Protein AF-A0A8S9NSV8-F1 (afdb_monomer_lite)

pLDDT: mean 79.46, std 14.31, range [30.02, 96.31]

Secondary structure (DSSP, 8-state):
-HHHHHHHHHHT-HHHHHHHHHEEE-TTT--EEE--SS-SEEE-TTS-EEETTT--B--S-B-SS-BTTB---S--HHHHHHHHHHHHHHHHHHHHHHHHHHHHHHHHHHHHHHHHHHHHHHHHTTTS-GGGGHHHHHHHHHHHHHHHHHHHHHHHHHHHTSSSSSTTSS-HHHHHHHHHHHHHHHHHHHHHHHHHHHHHTS-GGG--HHHHHHHHHHHHHHHHHHHHHHHHHHHIIIIIISSS-TT-----PPPP-TTHHHHHHHHHHTT-

Foldseek 3Di:
DVVVLVVCCVVPPPVVVVQVVQWAAAPPPRDTDGDPDPDQFDADPVRFTAGNVPNHTADPDDDPVGGPPDDDDPDDPVVVVVVVVVVVLVVLSVVLVVQLVVLVVVLVVLVVLLVVLVVLLVLCCVPDPSVLSVLLNLLSVLLSVLSNLLSVLSVVLSQLLDPPHCVPQDDPVLSVVLSVVLVVLSVQLVVLSVQSVVLSPDPCSPDDPVVSVVSSVSSVVSSVSNLVSSQVNQCSCQPVRQNCTPVRDRDDDDHDDSCVVVVVVVVVVVPD

Radius of gyration: 26.71 Å; chains: 1; bounding box: 61×56×74 Å

Structure (mmCIF, N/CA/C/O backbone):
data_AF-A0A8S9NSV8-F1
#
_entry.id   AF-A0A8S9NSV8-F1
#
loop_
_atom_site.group_PDB
_atom_site.id
_atom_site.type_symbol
_atom_site.label_atom_id
_atom_site.label_alt_id
_atom_site.label_comp_id
_atom_site.label_asym_id
_atom_site.label_entity_id
_atom_site.label_seq_id
_atom_site.pdbx_PDB_ins_code
_atom_site.Cartn_x
_atom_site.Cartn_y
_atom_site.Cartn_z
_atom_site.occupancy
_atom_site.B_iso_or_equiv
_atom_site.auth_seq_id
_atom_site.auth_comp_id
_atom_site.auth_asym_id
_atom_site.auth_atom_id
_atom_site.pdbx_PDB_model_num
ATOM 1 N N . MET A 1 1 ? 0.180 8.138 -12.238 1.00 86.69 1 MET A N 1
ATOM 2 C CA . MET A 1 1 ? 0.596 6.938 -11.472 1.00 86.69 1 MET A CA 1
ATOM 3 C C . MET A 1 1 ? -0.469 5.837 -11.442 1.00 86.69 1 MET A C 1
ATOM 5 O O . MET A 1 1 ? -0.234 4.793 -12.026 1.00 86.69 1 MET A O 1
ATOM 9 N N . TRP A 1 2 ? -1.657 6.039 -10.853 1.00 86.69 2 TRP A N 1
ATOM 10 C CA . TRP A 1 2 ? -2.640 4.950 -10.649 1.00 86.69 2 TRP A CA 1
ATOM 11 C C . TRP A 1 2 ? -3.092 4.208 -11.920 1.00 86.69 2 TRP A C 1
ATOM 13 O O . TRP A 1 2 ? -3.154 2.982 -11.932 1.00 86.69 2 TRP A O 1
ATOM 23 N N . LYS A 1 3 ? -3.353 4.935 -13.016 1.00 87.44 3 LYS A N 1
ATOM 24 C CA . LYS A 1 3 ? -3.681 4.326 -14.320 1.00 87.44 3 LYS A CA 1
ATOM 25 C C . LYS A 1 3 ? -2.551 3.422 -14.838 1.00 87.44 3 LYS A C 1
ATOM 27 O O . LYS A 1 3 ? -2.828 2.352 -15.362 1.00 87.44 3 LYS A O 1
ATOM 32 N N . LEU A 1 4 ? -1.297 3.842 -14.652 1.00 89.75 4 LEU A N 1
ATOM 33 C CA . LEU A 1 4 ? -0.116 3.068 -15.047 1.00 89.75 4 LEU A CA 1
ATOM 34 C C . LEU A 1 4 ? 0.034 1.820 -14.177 1.00 89.75 4 LEU A C 1
ATOM 36 O O . LEU A 1 4 ? 0.285 0.745 -14.703 1.00 89.75 4 LEU A O 1
ATOM 40 N N . TRP A 1 5 ? -0.180 1.947 -12.862 1.00 90.19 5 TRP A N 1
ATOM 41 C CA . TRP A 1 5 ? -0.125 0.813 -11.937 1.00 90.19 5 TRP A CA 1
ATOM 42 C C . TRP A 1 5 ? -1.152 -0.260 -12.280 1.00 90.19 5 TRP A C 1
ATOM 44 O O . TRP A 1 5 ? -0.790 -1.421 -12.401 1.00 90.19 5 TRP A O 1
ATOM 54 N N . LYS A 1 6 ? -2.412 0.134 -12.502 1.00 89.06 6 LYS A N 1
ATOM 55 C CA . LYS A 1 6 ? -3.476 -0.799 -12.897 1.00 89.06 6 LYS A CA 1
ATOM 56 C C . LYS A 1 6 ? -3.114 -1.571 -14.158 1.00 89.06 6 LYS A C 1
ATOM 58 O O . LYS A 1 6 ? -3.146 -2.794 -14.140 1.00 89.06 6 LYS A O 1
ATOM 63 N N . LYS A 1 7 ? -2.689 -0.851 -15.199 1.00 87.88 7 LYS A N 1
ATOM 64 C CA . LYS A 1 7 ? -2.236 -1.466 -16.445 1.00 87.88 7 LYS A CA 1
ATOM 65 C C . LYS A 1 7 ? -1.063 -2.425 -16.208 1.00 87.88 7 LYS A C 1
ATOM 67 O O . LYS A 1 7 ? -1.086 -3.543 -16.694 1.00 87.88 7 LYS A O 1
ATOM 72 N N . LYS A 1 8 ? -0.073 -2.029 -15.403 1.00 86.44 8 LYS A N 1
ATOM 73 C CA . LYS A 1 8 ? 1.069 -2.888 -15.063 1.00 86.44 8 LYS A CA 1
ATOM 74 C C . LYS A 1 8 ? 0.638 -4.156 -14.316 1.00 86.44 8 LYS A C 1
ATOM 76 O O . LYS A 1 8 ? 1.126 -5.230 -14.630 1.00 86.44 8 LYS A O 1
ATOM 81 N N . CYS A 1 9 ? -0.314 -4.060 -13.387 1.00 85.00 9 CYS A N 1
ATOM 82 C CA . CYS A 1 9 ? -0.875 -5.228 -12.703 1.00 85.00 9 CYS A CA 1
ATOM 83 C C . CYS A 1 9 ? -1.645 -6.170 -13.642 1.00 85.00 9 CYS A C 1
ATOM 85 O O . CYS A 1 9 ? -1.625 -7.378 -13.421 1.00 85.00 9 CYS A O 1
ATOM 87 N N . GLU A 1 10 ? -2.321 -5.633 -14.660 1.00 82.12 10 GLU A N 1
ATOM 88 C CA . GLU A 1 10 ? -2.980 -6.422 -15.710 1.00 82.12 10 GLU A CA 1
ATOM 89 C C . GLU A 1 10 ? -1.944 -7.122 -16.606 1.00 82.12 10 GLU A C 1
ATOM 91 O O . GLU A 1 10 ? -2.068 -8.316 -16.883 1.00 82.12 10 GLU A O 1
ATOM 96 N N . ASP A 1 11 ? -0.894 -6.395 -16.992 1.00 77.06 11 ASP A N 1
ATOM 97 C CA . ASP A 1 11 ? 0.162 -6.866 -17.890 1.00 77.06 11 ASP A CA 1
ATOM 98 C C . ASP A 1 11 ? 1.125 -7.868 -17.213 1.00 77.06 11 ASP A C 1
ATOM 100 O O . ASP A 1 11 ? 1.654 -8.751 -17.881 1.00 77.06 11 ASP A O 1
ATOM 104 N N . GLU A 1 12 ? 1.362 -7.772 -15.898 1.00 68.50 12 GLU A N 1
ATOM 105 C CA . GLU A 1 12 ? 2.389 -8.542 -15.167 1.00 68.50 12 GLU A CA 1
ATOM 106 C C . GLU A 1 12 ? 1.813 -9.647 -14.260 1.00 68.50 12 GLU A C 1
ATOM 108 O O . GLU A 1 12 ? 2.335 -9.907 -13.172 1.00 68.50 12 GLU A O 1
ATOM 113 N N . SER A 1 13 ? 0.742 -10.325 -14.695 1.00 58.94 13 SER A N 1
ATOM 114 C CA . SER A 1 13 ? 0.169 -11.466 -13.958 1.00 58.94 13 SER A CA 1
ATOM 115 C C . SER A 1 13 ? 1.243 -12.491 -13.535 1.00 58.94 13 SER A C 1
ATOM 117 O O . SER A 1 13 ? 2.155 -12.809 -14.298 1.00 58.94 13 SER A O 1
ATOM 119 N N . GLU A 1 14 ? 1.130 -13.052 -12.322 1.00 52.28 14 GLU A N 1
ATOM 120 C CA . GLU A 1 14 ? 2.109 -13.976 -11.701 1.00 52.28 14 GLU A CA 1
ATOM 121 C C . GLU A 1 14 ? 2.501 -15.173 -12.598 1.00 52.28 14 GLU A C 1
ATOM 123 O O . GLU A 1 14 ? 3.602 -15.715 -12.490 1.00 52.28 14 GLU A O 1
ATOM 128 N N . THR A 1 15 ? 1.635 -15.540 -13.547 1.00 54.53 15 THR A N 1
ATOM 129 C CA . THR A 1 15 ? 1.876 -16.586 -14.554 1.00 54.53 15 THR A CA 1
ATOM 130 C C . THR A 1 15 ? 2.920 -16.169 -15.602 1.00 54.53 15 THR A C 1
ATOM 132 O O . THR A 1 15 ? 3.756 -16.981 -15.996 1.00 54.53 15 THR A O 1
ATOM 135 N N . LEU A 1 16 ? 2.948 -14.898 -16.014 1.00 52.50 16 LEU A N 1
ATOM 136 C CA . LEU A 1 16 ? 3.908 -14.381 -16.996 1.00 52.50 16 LEU A CA 1
ATOM 137 C C . LEU A 1 16 ? 5.338 -14.339 -16.439 1.00 52.50 16 LEU A C 1
ATOM 139 O O . LEU A 1 16 ? 6.291 -14.569 -17.184 1.00 52.50 16 LEU A O 1
ATOM 143 N N . ASN A 1 17 ? 5.504 -14.148 -15.129 1.00 51.00 17 ASN A N 1
ATOM 144 C CA . ASN A 1 17 ? 6.820 -14.097 -14.484 1.00 51.00 17 ASN A CA 1
ATOM 145 C C . ASN A 1 17 ? 7.526 -15.457 -14.425 1.00 51.00 17 ASN A C 1
ATOM 147 O O . ASN A 1 17 ? 8.723 -15.535 -14.705 1.00 51.00 17 ASN A O 1
ATOM 151 N N . TRP A 1 18 ? 6.807 -16.547 -14.134 1.00 52.91 18 TRP A N 1
ATOM 152 C CA . TRP A 1 18 ? 7.395 -17.891 -14.196 1.00 52.91 18 TRP A CA 1
ATOM 153 C C . TRP A 1 18 ? 7.706 -18.307 -15.641 1.00 52.91 18 TRP A C 1
ATOM 155 O O . TRP A 1 18 ? 8.790 -18.835 -15.918 1.00 52.91 18 TRP A O 1
ATOM 165 N N . ILE A 1 19 ? 6.788 -17.996 -16.567 1.00 51.28 19 ILE A N 1
ATOM 166 C CA . ILE A 1 19 ? 6.925 -18.258 -18.004 1.00 51.28 19 ILE A CA 1
ATOM 167 C C . ILE A 1 19 ? 8.155 -17.536 -18.565 1.00 51.28 19 ILE A C 1
ATOM 169 O O . ILE A 1 19 ? 8.964 -18.159 -19.241 1.00 51.28 19 ILE A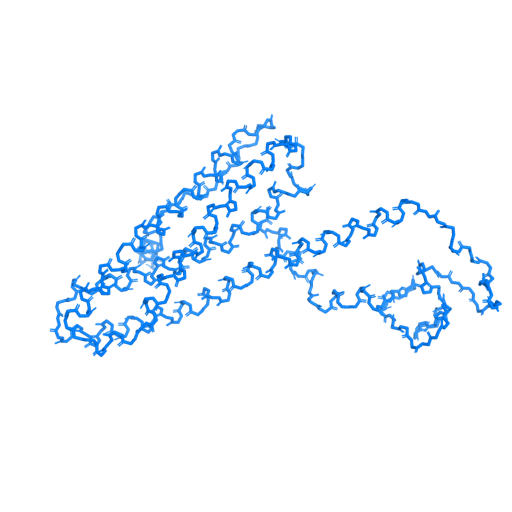 O 1
ATOM 173 N N . THR A 1 20 ? 8.374 -16.261 -18.256 1.00 53.19 20 THR A N 1
ATOM 174 C CA . THR A 1 20 ? 9.477 -15.484 -18.858 1.00 53.19 20 THR A CA 1
ATOM 175 C C . THR A 1 20 ? 10.866 -16.010 -18.462 1.00 53.19 20 THR A C 1
ATOM 177 O O . THR A 1 20 ? 11.819 -15.925 -19.242 1.00 53.19 20 THR A O 1
ATOM 180 N N . VAL A 1 21 ? 10.987 -16.602 -17.270 1.00 50.00 21 VAL A N 1
ATOM 181 C CA . VAL A 1 21 ? 12.253 -17.154 -16.762 1.00 50.00 21 VAL A CA 1
ATOM 182 C C . VAL A 1 21 ? 12.518 -18.571 -17.286 1.00 50.00 21 VAL A C 1
ATOM 184 O O . VAL A 1 21 ? 13.665 -18.892 -17.598 1.00 50.00 21 VAL A O 1
ATOM 187 N N . HIS A 1 22 ? 11.481 -19.402 -17.436 1.00 59.94 22 HIS A N 1
ATOM 188 C CA . HIS A 1 22 ? 11.622 -20.828 -17.778 1.00 59.94 22 HIS A CA 1
ATOM 189 C C . HIS A 1 22 ? 11.190 -21.188 -19.205 1.00 59.94 22 HIS A C 1
ATOM 191 O O . HIS A 1 22 ? 11.311 -22.342 -19.618 1.00 59.94 22 HIS A O 1
ATOM 197 N N . THR A 1 23 ? 10.698 -20.218 -19.973 1.00 70.06 23 THR A N 1
ATOM 198 C CA . THR A 1 23 ? 10.242 -20.412 -21.351 1.00 70.06 23 THR A CA 1
ATOM 199 C C . THR A 1 23 ? 10.859 -19.380 -22.295 1.00 70.06 23 THR A C 1
ATOM 201 O O . THR A 1 23 ? 11.383 -18.335 -21.894 1.00 70.06 23 THR A O 1
ATOM 204 N N . ARG A 1 24 ? 10.833 -19.689 -23.589 1.00 77.56 24 ARG A N 1
ATOM 205 C CA . ARG A 1 24 ? 11.209 -18.778 -24.670 1.00 77.56 24 ARG A CA 1
ATOM 206 C C . ARG A 1 24 ? 10.042 -18.611 -25.625 1.00 77.56 24 ARG A C 1
ATOM 208 O O . ARG A 1 24 ? 9.341 -19.571 -25.928 1.00 77.56 24 ARG A O 1
ATOM 215 N N . MET A 1 25 ? 9.853 -17.391 -26.110 1.00 78.50 25 MET A N 1
ATOM 216 C CA . MET A 1 25 ? 8.782 -17.066 -27.047 1.00 78.50 25 MET A CA 1
ATOM 217 C C . MET A 1 25 ? 9.180 -17.474 -28.463 1.00 78.50 25 MET A C 1
ATOM 219 O O . MET A 1 25 ? 10.281 -17.165 -28.919 1.00 78.50 25 MET A O 1
ATOM 223 N N . CYS A 1 26 ? 8.277 -18.151 -29.171 1.00 79.75 26 CYS A N 1
ATOM 224 C CA . CYS A 1 26 ? 8.477 -18.460 -30.580 1.00 79.75 26 CYS A CA 1
ATOM 225 C C . CYS A 1 26 ? 8.519 -17.166 -31.418 1.00 79.75 26 CYS A C 1
ATOM 227 O O . CYS A 1 26 ? 7.566 -16.390 -31.352 1.00 79.75 26 CYS A O 1
ATOM 229 N N . PRO A 1 27 ? 9.526 -16.958 -32.287 1.00 82.25 27 PRO A N 1
ATOM 230 C CA . PRO A 1 27 ? 9.635 -15.737 -33.094 1.00 82.25 27 PRO A CA 1
ATOM 231 C C . PRO A 1 27 ? 8.563 -15.614 -34.190 1.00 82.25 27 PRO A C 1
ATOM 233 O O . PRO A 1 27 ? 8.418 -14.549 -34.778 1.00 82.25 27 PRO A O 1
ATOM 236 N N . LYS A 1 28 ? 7.821 -16.693 -34.483 1.00 82.38 28 LYS A N 1
ATOM 237 C CA . LYS A 1 28 ? 6.755 -16.707 -35.496 1.00 82.38 28 LYS A CA 1
ATOM 238 C C . LYS A 1 28 ? 5.364 -16.496 -34.902 1.00 82.38 28 LYS A C 1
ATOM 240 O O . LYS A 1 28 ? 4.578 -15.740 -35.452 1.00 82.38 28 LYS A O 1
ATOM 245 N N . CYS A 1 29 ? 5.031 -17.209 -33.825 1.00 84.12 29 CYS A N 1
ATOM 246 C CA . CYS A 1 29 ? 3.669 -17.229 -33.277 1.00 84.12 29 CYS A CA 1
ATOM 247 C C . CYS A 1 29 ? 3.561 -16.710 -31.840 1.00 84.12 29 CYS A C 1
ATOM 249 O O . CYS A 1 29 ? 2.473 -16.756 -31.272 1.00 84.12 29 CYS A O 1
ATOM 251 N N . SER A 1 30 ? 4.674 -16.283 -31.234 1.00 77.56 30 SER A N 1
ATOM 252 C CA . SER A 1 30 ? 4.735 -15.748 -29.869 1.00 77.56 30 SER A CA 1
ATOM 253 C C . SER A 1 30 ? 4.163 -16.673 -28.790 1.00 77.56 30 SER A C 1
ATOM 255 O O . SER A 1 30 ? 3.819 -16.221 -27.707 1.00 77.56 30 SER A O 1
ATOM 257 N N . LYS A 1 31 ? 4.061 -17.982 -29.042 1.00 79.44 31 LYS A N 1
ATOM 258 C CA . LYS A 1 31 ? 3.724 -18.952 -27.994 1.00 79.44 31 LYS A CA 1
ATOM 259 C C . LYS A 1 31 ? 4.964 -19.261 -27.158 1.00 79.44 31 LYS A C 1
ATOM 261 O O . LYS A 1 31 ? 6.052 -19.430 -27.716 1.00 79.44 31 LYS A O 1
ATOM 266 N N . ALA A 1 32 ? 4.785 -19.348 -25.843 1.00 79.56 32 ALA A N 1
ATOM 267 C CA . ALA A 1 32 ? 5.820 -19.770 -24.911 1.00 79.56 32 ALA A CA 1
ATOM 268 C C . ALA A 1 32 ? 6.185 -21.244 -25.144 1.00 79.56 32 ALA A C 1
ATOM 270 O O . ALA A 1 32 ? 5.314 -22.101 -25.281 1.00 79.56 32 ALA A O 1
ATOM 271 N N . VAL A 1 33 ? 7.480 -21.531 -25.193 1.00 78.56 33 VAL A N 1
ATOM 272 C CA . VAL A 1 33 ? 8.045 -22.870 -25.368 1.00 78.56 33 VAL A CA 1
ATOM 273 C C . VAL A 1 33 ? 8.947 -23.142 -24.173 1.00 78.56 33 VAL A C 1
ATOM 275 O O . VAL A 1 33 ? 9.818 -22.331 -23.873 1.00 78.56 33 VAL A O 1
ATOM 278 N N . GLN A 1 34 ? 8.745 -24.259 -23.482 1.00 81.19 34 GLN A N 1
ATOM 279 C CA . GLN A 1 34 ? 9.627 -24.719 -22.408 1.00 81.19 34 GLN A CA 1
ATOM 280 C C . GLN A 1 34 ? 10.708 -25.636 -22.991 1.00 81.19 34 GLN A C 1
ATOM 282 O O . GLN A 1 34 ? 10.452 -26.378 -23.939 1.00 81.19 34 GLN A O 1
ATOM 287 N N . LYS A 1 35 ? 11.921 -25.589 -22.439 1.00 77.94 35 LYS A N 1
ATOM 288 C CA . LYS A 1 35 ? 13.011 -26.483 -22.841 1.00 77.94 35 LYS A CA 1
ATOM 289 C C . LYS A 1 35 ? 12.842 -27.850 -22.168 1.00 77.94 35 LYS A C 1
ATOM 291 O O . LYS A 1 35 ? 12.837 -27.909 -20.943 1.00 77.94 35 LYS A O 1
ATOM 296 N N . SER A 1 36 ? 12.688 -28.912 -22.961 1.00 66.94 36 SER A N 1
ATOM 297 C CA . SER A 1 36 ? 12.551 -30.298 -22.479 1.00 66.94 36 SER A CA 1
ATOM 298 C C . SER A 1 36 ? 13.894 -31.018 -22.333 1.00 66.94 36 SER A C 1
ATOM 300 O O . SER A 1 36 ? 14.055 -31.816 -21.419 1.00 66.94 36 SER A O 1
ATOM 302 N N . ASP A 1 37 ? 14.868 -30.699 -23.192 1.00 73.50 37 ASP A N 1
ATOM 303 C CA . ASP A 1 37 ? 16.120 -31.454 -23.348 1.00 73.50 37 ASP A CA 1
ATOM 304 C C . ASP A 1 37 ? 17.344 -30.533 -23.420 1.00 73.50 37 ASP A C 1
ATOM 306 O O . ASP A 1 37 ? 17.223 -29.313 -23.432 1.00 73.50 37 ASP A O 1
ATOM 310 N N . GLY A 1 38 ? 18.556 -31.089 -23.508 1.00 70.94 38 GLY A N 1
ATOM 311 C CA . GLY A 1 38 ? 19.802 -30.310 -23.557 1.00 70.94 38 GLY A CA 1
ATOM 312 C C . GLY A 1 38 ? 19.983 -29.423 -24.803 1.00 70.94 38 GLY A C 1
ATOM 313 O O . GLY A 1 38 ? 20.725 -28.437 -24.743 1.00 70.94 38 GLY A O 1
ATOM 314 N N . CYS A 1 39 ? 19.289 -29.711 -25.911 1.00 78.06 39 CYS A N 1
ATOM 315 C CA . CYS A 1 39 ? 19.495 -29.025 -27.191 1.00 78.06 39 CYS A CA 1
ATOM 316 C C . CYS A 1 39 ? 19.021 -27.558 -27.165 1.00 78.06 39 CYS A C 1
ATOM 318 O O . CYS A 1 39 ? 17.956 -27.235 -26.646 1.00 78.06 39 CYS A O 1
ATOM 320 N N . ASN A 1 40 ? 19.824 -26.643 -27.720 1.00 78.44 40 ASN A N 1
ATOM 321 C CA . ASN A 1 40 ? 19.464 -25.224 -27.846 1.00 78.44 40 ASN A CA 1
ATOM 322 C C . ASN A 1 40 ? 18.711 -24.902 -29.146 1.00 78.44 40 ASN A C 1
ATOM 324 O O . ASN A 1 40 ? 18.234 -23.779 -29.285 1.00 78.44 40 ASN A O 1
ATOM 328 N N . LEU A 1 41 ? 18.593 -25.844 -30.084 1.00 81.62 41 LEU A N 1
ATOM 329 C CA . LEU A 1 41 ? 17.703 -25.718 -31.233 1.00 81.62 41 LEU A CA 1
ATOM 330 C C . LEU A 1 41 ? 16.320 -26.234 -30.833 1.00 81.62 41 LEU A C 1
ATOM 332 O O . LEU A 1 41 ? 16.131 -27.428 -30.620 1.00 81.62 41 LEU A O 1
ATOM 336 N N . MET A 1 42 ? 15.359 -25.323 -30.722 1.00 84.75 42 MET A N 1
ATOM 337 C CA . MET A 1 42 ? 13.999 -25.637 -30.300 1.00 84.75 42 MET A CA 1
ATOM 338 C C . MET A 1 42 ? 13.052 -25.573 -31.488 1.00 84.75 42 MET A C 1
ATOM 340 O O . MET A 1 42 ? 13.186 -24.717 -32.362 1.00 84.75 42 MET A O 1
ATOM 344 N N . THR A 1 43 ? 12.051 -26.446 -31.482 1.00 86.44 43 THR A N 1
ATOM 345 C CA . THR A 1 43 ? 10.977 -26.452 -32.478 1.00 86.44 43 THR A CA 1
ATOM 346 C C . THR A 1 43 ? 9.677 -26.082 -31.787 1.00 86.44 43 THR A C 1
ATOM 348 O O . THR A 1 43 ? 9.247 -26.756 -30.855 1.00 86.44 43 THR A O 1
ATOM 351 N N . CYS A 1 44 ? 9.047 -24.991 -32.216 1.00 85.69 44 CYS A N 1
ATOM 352 C CA . CYS A 1 44 ? 7.718 -24.641 -31.730 1.00 85.69 44 CYS A CA 1
ATOM 353 C C . CYS A 1 44 ? 6.659 -25.559 -32.360 1.00 85.69 44 CYS A C 1
ATOM 355 O O . CYS A 1 44 ? 6.805 -25.989 -33.501 1.00 85.69 44 CYS A O 1
ATOM 357 N N . ILE A 1 45 ? 5.528 -25.748 -31.676 1.00 87.81 45 ILE A N 1
ATOM 358 C CA . ILE A 1 45 ? 4.340 -26.438 -32.208 1.00 87.81 45 ILE A CA 1
ATOM 359 C C . ILE A 1 45 ? 3.801 -25.840 -33.522 1.00 87.81 45 ILE A C 1
ATOM 361 O O . ILE A 1 45 ? 3.055 -26.497 -34.235 1.00 87.81 45 ILE A O 1
ATOM 365 N N . CYS A 1 46 ? 4.167 -24.599 -33.862 1.00 87.94 46 CYS A N 1
ATOM 366 C CA . CYS A 1 46 ? 3.822 -23.976 -35.145 1.00 87.94 46 CYS A CA 1
ATOM 367 C C . CYS A 1 46 ? 4.788 -24.337 -36.294 1.00 87.94 46 CYS A C 1
ATOM 369 O O . CYS A 1 46 ? 4.668 -23.778 -37.387 1.00 87.94 46 CYS A O 1
ATOM 371 N N . GLY A 1 47 ? 5.777 -25.198 -36.034 1.00 85.62 47 GLY A N 1
ATOM 372 C CA . GLY A 1 47 ? 6.810 -25.624 -36.980 1.00 85.62 47 GLY A CA 1
ATOM 373 C C . GLY A 1 47 ? 8.010 -24.677 -37.110 1.00 85.62 47 GLY A C 1
ATOM 374 O O . GLY A 1 47 ? 8.912 -24.954 -37.888 1.00 85.62 47 GLY A O 1
ATOM 375 N N . GLN A 1 48 ? 8.055 -23.554 -36.380 1.00 86.31 48 GLN A N 1
ATOM 376 C CA . GLN A 1 48 ? 9.209 -22.647 -36.416 1.00 86.31 48 GLN A CA 1
ATOM 377 C C . GLN A 1 48 ? 10.361 -23.182 -35.561 1.00 86.31 48 GLN A C 1
ATOM 379 O O . GLN A 1 48 ? 10.194 -23.373 -34.353 1.00 86.31 48 GLN A O 1
ATOM 384 N N . HIS A 1 49 ? 11.542 -23.306 -36.167 1.00 85.69 49 HIS A N 1
ATOM 385 C CA . HIS A 1 49 ? 12.791 -23.571 -35.457 1.00 85.69 49 HIS A CA 1
ATOM 386 C C . HIS A 1 49 ? 13.432 -22.269 -34.980 1.00 85.69 49 HIS A C 1
ATOM 388 O O . HIS A 1 49 ? 13.420 -21.255 -35.688 1.00 85.69 49 HIS A O 1
ATOM 394 N N . PHE A 1 50 ? 13.953 -22.268 -33.761 1.00 81.56 50 PHE A N 1
ATOM 395 C CA . PHE A 1 50 ? 14.603 -21.097 -33.193 1.00 81.56 50 PHE A CA 1
ATOM 396 C C . PHE A 1 50 ? 15.658 -21.488 -32.159 1.00 81.56 50 PHE A C 1
ATOM 398 O O . PHE A 1 50 ? 15.615 -22.560 -31.555 1.00 81.56 50 PHE A O 1
ATOM 405 N N . CYS A 1 51 ? 16.602 -20.584 -31.926 1.00 80.75 51 CYS A N 1
ATOM 406 C CA . CYS A 1 51 ? 17.630 -20.759 -30.913 1.00 80.75 51 CYS A CA 1
ATOM 407 C C . CYS A 1 51 ? 17.086 -20.415 -29.518 1.00 80.75 51 CYS A C 1
ATOM 409 O O . CYS A 1 51 ? 16.675 -19.283 -29.270 1.00 80.75 51 CYS A O 1
ATOM 411 N N . TRP A 1 52 ? 17.153 -21.351 -28.571 1.00 80.50 52 TRP A N 1
ATOM 412 C CA . TRP A 1 52 ? 16.783 -21.155 -27.164 1.00 80.50 52 TRP A CA 1
ATOM 413 C C . TRP A 1 52 ? 17.559 -20.015 -26.492 1.00 80.50 52 TRP A C 1
ATOM 415 O O . TRP A 1 52 ? 17.012 -19.258 -25.686 1.00 80.50 52 TRP A O 1
ATOM 425 N N . LEU A 1 53 ? 18.847 -19.877 -26.825 1.00 73.50 53 LEU A N 1
ATOM 426 C CA . LEU A 1 53 ? 19.735 -18.922 -26.162 1.00 73.50 53 LEU A CA 1
ATOM 427 C C . LEU A 1 53 ? 19.366 -17.473 -26.486 1.00 73.50 53 LEU A C 1
ATOM 429 O O . LEU A 1 53 ? 19.434 -16.620 -25.604 1.00 73.50 53 LEU A O 1
ATOM 433 N N . CYS A 1 54 ? 18.966 -17.184 -27.727 1.00 68.94 54 CYS A N 1
ATOM 434 C CA . CYS A 1 54 ? 18.701 -15.811 -28.161 1.00 68.94 54 CYS A CA 1
ATOM 435 C C . CYS A 1 54 ? 17.291 -15.555 -28.713 1.00 68.94 54 CYS A C 1
ATOM 437 O O . CYS A 1 54 ? 17.010 -14.418 -29.080 1.00 68.94 54 CYS A O 1
ATOM 439 N N . GLY A 1 55 ? 16.438 -16.577 -28.824 1.00 73.06 55 GLY A N 1
ATOM 440 C CA . GLY A 1 55 ? 15.073 -16.484 -29.358 1.00 73.06 55 GLY A CA 1
ATOM 441 C C . GLY A 1 55 ? 14.974 -16.235 -30.869 1.00 73.06 55 GLY A C 1
ATOM 442 O O . GLY A 1 55 ? 13.881 -16.018 -31.380 1.00 73.06 55 GLY A O 1
ATOM 443 N N . GLY A 1 56 ? 16.097 -16.232 -31.596 1.00 77.25 56 GLY A N 1
ATOM 444 C CA . GLY A 1 56 ? 16.128 -15.913 -33.026 1.00 77.25 56 GLY A CA 1
ATOM 445 C C . GLY A 1 56 ? 15.671 -17.088 -33.887 1.00 77.25 56 GLY A C 1
ATOM 446 O O . GLY A 1 56 ? 15.989 -18.231 -33.563 1.00 77.25 56 GLY A O 1
ATOM 447 N N . ALA A 1 57 ? 14.958 -16.809 -34.981 1.00 77.50 57 ALA A N 1
ATOM 448 C CA . ALA A 1 57 ? 14.571 -17.819 -35.965 1.00 77.50 57 ALA A CA 1
ATOM 449 C C . ALA A 1 57 ? 15.809 -18.474 -36.602 1.00 77.50 57 ALA A C 1
ATOM 451 O O . ALA A 1 57 ? 16.797 -17.795 -36.891 1.00 77.50 57 ALA A O 1
ATOM 452 N N . THR A 1 58 ? 15.750 -19.788 -36.808 1.00 81.00 58 THR A N 1
ATOM 453 C CA . THR A 1 58 ? 16.844 -20.592 -37.370 1.00 81.00 58 THR A CA 1
ATOM 454 C C . THR A 1 58 ? 16.327 -21.597 -38.399 1.00 81.00 58 THR A C 1
ATOM 456 O O . THR A 1 58 ? 15.121 -21.829 -38.505 1.00 81.00 58 THR A O 1
ATOM 459 N N . GLY A 1 59 ? 17.249 -22.209 -39.149 1.00 76.00 59 GLY A N 1
ATOM 460 C CA . GLY A 1 59 ? 16.981 -23.426 -39.917 1.00 76.00 59 GLY A CA 1
ATOM 461 C C . GLY A 1 59 ? 17.042 -24.697 -39.056 1.00 76.00 59 GLY A C 1
ATOM 462 O O . GLY A 1 59 ? 17.251 -24.630 -37.844 1.00 76.00 59 GLY A O 1
ATOM 463 N N . LEU A 1 60 ? 16.864 -25.853 -39.706 1.00 72.69 60 LEU A N 1
ATOM 464 C CA . LEU A 1 60 ? 16.944 -27.199 -39.109 1.00 72.69 60 LEU A CA 1
ATOM 465 C C . LEU A 1 60 ? 18.387 -27.681 -38.878 1.00 72.69 60 LEU A C 1
ATOM 467 O O . LEU A 1 60 ? 18.645 -28.473 -37.971 1.00 72.69 60 LEU A O 1
ATOM 471 N N . SER A 1 61 ? 19.316 -27.236 -39.726 1.00 71.56 61 SER A N 1
ATOM 472 C CA . SER A 1 61 ? 20.685 -27.752 -39.751 1.00 71.56 61 SER A CA 1
ATOM 473 C C . SER A 1 61 ? 21.521 -27.175 -38.608 1.00 71.56 61 SER A C 1
ATOM 475 O O . SER A 1 61 ? 21.568 -25.959 -38.406 1.00 71.56 61 SER A O 1
ATOM 477 N N . HIS A 1 62 ? 22.159 -28.054 -37.837 1.00 62.75 62 HIS A N 1
ATOM 478 C CA . HIS A 1 62 ? 23.084 -27.690 -36.769 1.00 62.75 62 HIS A CA 1
ATOM 479 C C . HIS A 1 62 ? 24.137 -28.786 -36.564 1.00 62.75 62 HIS A C 1
ATOM 481 O O . HIS A 1 62 ? 23.900 -29.962 -36.838 1.00 62.75 62 HIS A O 1
ATOM 487 N N . THR A 1 63 ? 25.301 -28.388 -36.059 1.00 62.91 63 THR A N 1
ATOM 488 C CA . THR A 1 63 ? 26.342 -29.277 -35.538 1.00 62.91 63 THR A CA 1
ATOM 489 C C . THR A 1 63 ? 26.287 -29.296 -34.008 1.00 62.91 63 THR A C 1
ATOM 491 O O . THR A 1 63 ? 25.488 -28.592 -33.387 1.00 62.91 63 THR A O 1
ATOM 494 N N . TRP A 1 64 ? 27.176 -30.062 -33.368 1.00 57.28 64 TRP A N 1
ATOM 495 C CA . TRP A 1 64 ? 27.321 -30.042 -31.908 1.00 57.28 64 TRP A CA 1
ATOM 496 C C . TRP A 1 64 ? 27.683 -28.649 -31.351 1.00 57.28 64 TRP A C 1
ATOM 498 O O . TRP A 1 64 ? 27.429 -28.368 -30.181 1.00 57.28 64 TRP A O 1
ATOM 508 N N . THR A 1 65 ? 28.270 -27.766 -32.169 1.00 55.00 65 THR A N 1
ATOM 509 C CA . THR A 1 65 ? 28.806 -26.466 -31.729 1.00 55.00 65 THR A CA 1
ATOM 510 C C . THR A 1 65 ? 28.120 -25.248 -32.353 1.00 55.00 65 THR A C 1
ATOM 512 O O . THR A 1 65 ? 28.238 -24.155 -31.796 1.00 55.00 65 THR A O 1
ATOM 515 N N . THR A 1 66 ? 27.390 -25.385 -33.466 1.00 61.62 66 THR A N 1
ATOM 516 C CA . THR A 1 66 ? 26.789 -24.250 -34.196 1.00 61.62 66 THR A CA 1
ATOM 517 C C . THR A 1 66 ? 25.441 -24.593 -34.825 1.00 61.62 66 THR A C 1
ATOM 519 O O . THR A 1 66 ? 25.202 -25.731 -35.208 1.00 61.62 66 THR A O 1
ATOM 522 N N . ILE A 1 67 ? 24.566 -23.596 -34.984 1.00 71.44 67 ILE A N 1
ATOM 523 C CA . ILE A 1 67 ? 23.347 -23.701 -35.803 1.00 71.44 67 ILE A CA 1
ATOM 524 C C . ILE A 1 67 ? 23.628 -23.000 -37.139 1.00 71.44 67 ILE A C 1
ATOM 526 O O . ILE A 1 67 ? 24.109 -21.863 -37.145 1.00 71.44 67 ILE A O 1
ATOM 530 N N . ASP A 1 68 ? 23.344 -23.654 -38.264 1.00 69.69 68 ASP A N 1
ATOM 531 C CA . ASP A 1 68 ? 23.669 -23.113 -39.586 1.00 69.69 68 ASP A CA 1
ATOM 532 C C . ASP A 1 68 ? 22.889 -21.823 -39.870 1.00 69.69 68 ASP A C 1
ATOM 534 O O . ASP A 1 68 ? 21.689 -21.711 -39.606 1.00 69.69 68 ASP A O 1
ATOM 538 N N . GLY A 1 69 ? 23.594 -20.814 -40.390 1.00 67.38 69 GLY A N 1
ATOM 539 C CA . GLY A 1 69 ? 23.035 -19.482 -40.645 1.00 67.38 69 GLY A CA 1
ATOM 540 C C . GLY A 1 69 ? 22.746 -18.657 -39.383 1.00 67.38 69 GLY A C 1
ATOM 541 O O . GLY A 1 69 ? 22.148 -17.587 -39.484 1.00 67.38 69 GLY A O 1
ATOM 542 N N . HIS A 1 70 ? 23.166 -19.115 -38.197 1.00 67.62 70 HIS A N 1
ATOM 543 C CA . HIS A 1 70 ? 22.860 -18.460 -36.931 1.00 67.62 70 HIS A CA 1
ATOM 544 C C . HIS A 1 70 ? 24.101 -18.247 -36.053 1.00 67.62 70 HIS A C 1
ATOM 546 O O . HIS A 1 70 ? 24.676 -19.176 -35.496 1.00 67.62 70 HIS A O 1
ATOM 552 N N . SER A 1 71 ? 24.479 -16.982 -35.860 1.00 67.19 71 SER A N 1
ATOM 553 C CA . SER A 1 71 ? 25.569 -16.585 -34.962 1.00 67.19 71 SER A CA 1
ATOM 554 C C . SER A 1 71 ? 25.012 -15.928 -33.691 1.00 67.19 71 SER A C 1
ATOM 556 O O . SER A 1 71 ? 24.924 -14.700 -33.598 1.00 67.19 71 SER A O 1
ATOM 558 N N . CYS A 1 72 ? 24.684 -16.732 -32.679 1.00 63.75 72 CYS A N 1
ATOM 559 C CA . CYS A 1 72 ? 24.481 -16.275 -31.300 1.00 63.75 72 CYS A CA 1
ATOM 560 C C . CYS A 1 72 ? 25.626 -16.773 -30.404 1.00 63.75 72 CYS A C 1
ATOM 562 O O . CYS A 1 72 ? 26.142 -17.859 -30.629 1.00 63.75 72 CYS A O 1
ATOM 564 N N . GLY A 1 73 ? 26.029 -16.001 -29.390 1.00 57.00 73 GLY A N 1
ATOM 565 C CA . GLY A 1 73 ? 27.082 -16.417 -28.446 1.00 57.00 73 GLY A CA 1
ATOM 566 C C . GLY A 1 73 ? 28.258 -15.449 -28.315 1.00 57.00 73 GLY A C 1
ATOM 567 O O . GLY A 1 73 ? 29.023 -15.559 -27.364 1.00 57.00 73 GLY A O 1
ATOM 568 N N . LYS A 1 74 ? 28.376 -14.439 -29.193 1.00 64.88 74 LYS A N 1
ATOM 569 C CA . LYS A 1 74 ? 29.263 -13.299 -28.917 1.00 64.88 74 LYS A CA 1
ATOM 570 C C . LYS A 1 74 ? 28.752 -12.571 -27.678 1.00 64.88 74 LYS A C 1
ATOM 572 O O . LYS A 1 74 ? 27.586 -12.165 -27.645 1.00 64.88 74 LYS A O 1
ATOM 577 N N . PHE A 1 75 ? 29.623 -12.411 -26.686 1.00 56.72 75 PHE A N 1
ATOM 578 C CA . PHE A 1 75 ? 29.332 -11.609 -25.509 1.00 56.72 75 PHE A CA 1
ATOM 579 C C . PHE A 1 75 ? 28.985 -10.189 -25.958 1.00 56.72 75 PHE A C 1
ATOM 581 O O . PHE A 1 75 ? 29.761 -9.528 -26.646 1.00 56.72 75 PHE A O 1
ATOM 588 N N . LYS A 1 76 ? 27.774 -9.750 -25.624 1.00 70.38 76 LYS A N 1
ATOM 589 C CA . LYS A 1 76 ? 27.319 -8.383 -25.857 1.00 70.38 76 LYS A CA 1
ATOM 590 C C . LYS A 1 76 ? 27.075 -7.775 -24.492 1.00 70.38 76 LYS A C 1
ATOM 592 O O . LYS A 1 76 ? 26.052 -8.081 -23.880 1.00 70.38 76 LYS A O 1
ATOM 597 N N . GLU A 1 77 ? 27.993 -6.926 -24.036 1.00 72.88 77 GLU A N 1
ATOM 598 C CA . GLU A 1 77 ? 27.851 -6.204 -22.765 1.00 72.88 77 GLU A CA 1
ATOM 599 C C . GLU A 1 77 ? 26.480 -5.539 -22.641 1.00 72.88 77 GLU A C 1
ATOM 601 O O . GLU A 1 77 ? 25.841 -5.614 -21.597 1.00 72.88 77 GLU A O 1
ATOM 606 N N . GLU A 1 78 ? 25.980 -4.962 -23.733 1.00 73.81 78 GLU A N 1
ATOM 607 C CA . GLU A 1 78 ? 24.664 -4.335 -23.782 1.00 73.81 78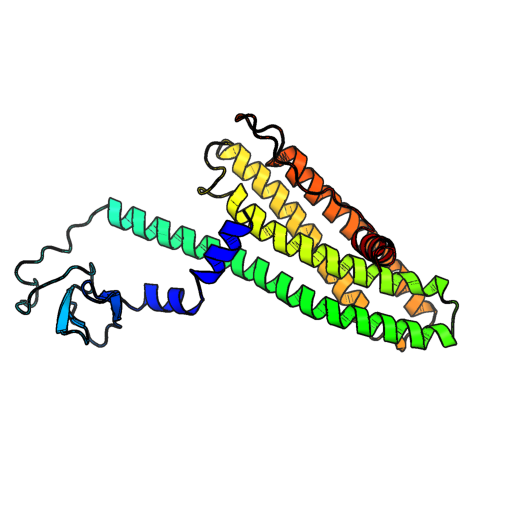 GLU A CA 1
ATOM 608 C C . GLU A 1 78 ? 23.525 -5.306 -23.433 1.00 73.81 78 GLU A C 1
ATOM 610 O O . GLU A 1 78 ? 22.660 -4.959 -22.633 1.00 73.81 78 GLU A O 1
ATOM 615 N N . LYS A 1 79 ? 23.542 -6.541 -23.958 1.00 70.19 79 LYS A N 1
ATOM 616 C CA . LYS A 1 79 ? 22.508 -7.546 -23.657 1.00 70.19 79 LYS A CA 1
ATOM 617 C C . LYS A 1 79 ? 22.553 -7.998 -22.200 1.00 70.19 79 LYS A C 1
ATOM 619 O O . LYS A 1 79 ? 21.503 -8.223 -21.608 1.00 70.19 79 LYS A O 1
ATOM 624 N N . VAL A 1 80 ? 23.749 -8.109 -21.620 1.00 73.31 80 VAL A N 1
ATOM 625 C CA . VAL A 1 80 ? 23.911 -8.413 -20.190 1.00 73.31 80 VAL A CA 1
ATOM 626 C C . VAL A 1 80 ? 23.369 -7.260 -19.349 1.00 73.31 80 VAL A C 1
ATOM 628 O O . VAL A 1 80 ? 22.534 -7.483 -18.479 1.00 73.31 80 VAL A O 1
ATOM 631 N N . ARG A 1 81 ? 23.743 -6.012 -19.667 1.00 72.62 81 ARG A N 1
ATOM 632 C CA . ARG A 1 81 ? 23.220 -4.811 -18.993 1.00 72.62 81 ARG A CA 1
ATOM 633 C C . ARG A 1 81 ? 21.699 -4.679 -19.132 1.00 72.62 81 ARG A C 1
ATOM 635 O O . ARG A 1 81 ? 21.053 -4.209 -18.203 1.00 72.62 81 ARG A O 1
ATOM 642 N N . GLN A 1 82 ? 21.118 -5.057 -20.271 1.00 73.94 82 GLN A N 1
ATOM 643 C CA . GLN A 1 82 ? 19.664 -5.080 -20.477 1.00 73.94 82 GLN A CA 1
ATOM 644 C C . GLN A 1 82 ? 18.989 -6.161 -19.625 1.00 73.94 82 GLN A C 1
ATOM 646 O O . GLN A 1 82 ? 17.988 -5.879 -18.975 1.00 73.94 82 GLN A O 1
ATOM 651 N N . MET A 1 83 ? 19.545 -7.375 -19.583 1.00 69.62 83 MET A N 1
ATOM 652 C CA . MET A 1 83 ? 19.005 -8.469 -18.771 1.00 69.62 83 MET A CA 1
ATOM 653 C C . MET A 1 83 ? 19.082 -8.164 -17.270 1.00 69.62 83 MET A C 1
ATOM 655 O O . MET A 1 83 ? 18.113 -8.395 -16.552 1.00 69.62 83 MET A O 1
ATOM 659 N N . GLU A 1 84 ? 20.200 -7.609 -16.798 1.00 75.06 84 GLU A N 1
ATOM 660 C CA . GLU A 1 84 ? 20.356 -7.198 -15.399 1.00 75.06 84 GLU A CA 1
ATOM 661 C C . GLU A 1 84 ? 19.401 -6.058 -15.024 1.00 75.06 84 GLU A C 1
ATOM 663 O O . GLU A 1 84 ? 18.816 -6.088 -13.940 1.00 75.06 84 GLU A O 1
ATOM 668 N N . ARG A 1 85 ? 19.172 -5.096 -15.932 1.00 75.62 85 ARG A N 1
ATOM 669 C CA . ARG A 1 85 ? 18.136 -4.065 -15.756 1.00 75.62 85 ARG A CA 1
ATOM 670 C C . ARG A 1 85 ? 16.742 -4.680 -15.662 1.00 75.62 85 ARG A C 1
ATOM 672 O O . ARG A 1 85 ? 16.090 -4.512 -14.640 1.00 75.62 85 ARG A O 1
ATOM 679 N N . ALA A 1 86 ? 16.351 -5.514 -16.625 1.00 75.62 86 ALA A N 1
ATOM 680 C CA . ALA A 1 86 ? 15.050 -6.186 -16.610 1.00 75.62 86 ALA A CA 1
ATOM 681 C C . ALA A 1 86 ? 14.827 -7.019 -15.332 1.00 75.62 86 ALA A C 1
ATOM 683 O O . ALA A 1 86 ? 13.744 -7.013 -14.750 1.00 75.62 86 ALA A O 1
ATOM 684 N N . LYS A 1 87 ? 15.867 -7.708 -14.847 1.00 75.44 87 LYS A N 1
ATOM 685 C CA . LYS A 1 87 ? 15.818 -8.473 -13.594 1.00 75.44 87 LYS A CA 1
ATOM 686 C C . LYS A 1 87 ? 15.666 -7.570 -12.368 1.00 75.44 87 LYS A C 1
ATOM 688 O O . LYS A 1 87 ? 14.943 -7.934 -11.439 1.00 75.44 87 LYS A O 1
ATOM 693 N N . ARG A 1 88 ? 16.354 -6.424 -12.336 1.00 81.06 88 ARG A N 1
ATOM 694 C CA . ARG A 1 88 ? 16.233 -5.422 -11.267 1.00 81.06 88 ARG A CA 1
ATOM 695 C C . ARG A 1 88 ? 14.824 -4.835 -11.235 1.00 81.06 88 ARG A C 1
ATOM 697 O O . ARG A 1 88 ? 14.214 -4.830 -10.167 1.00 81.06 88 ARG A O 1
ATOM 704 N N . ASP A 1 89 ? 14.300 -4.438 -12.388 1.00 83.25 89 ASP A N 1
ATOM 705 C CA . ASP A 1 89 ? 12.969 -3.842 -12.527 1.00 83.25 89 ASP A CA 1
ATOM 706 C C . ASP A 1 89 ? 11.879 -4.830 -12.110 1.00 83.25 89 ASP A C 1
ATOM 708 O O . ASP A 1 89 ? 10.974 -4.479 -11.354 1.00 83.25 89 ASP A O 1
ATOM 712 N N . LEU A 1 90 ? 12.018 -6.100 -12.504 1.00 81.94 90 LEU A N 1
ATOM 713 C CA . LEU A 1 90 ? 11.097 -7.157 -12.102 1.00 81.94 90 LEU A CA 1
ATOM 714 C C . LEU A 1 90 ? 11.108 -7.397 -10.586 1.00 81.94 90 LEU A C 1
ATOM 716 O O . LEU A 1 90 ? 10.050 -7.493 -9.959 1.00 81.94 90 LEU A O 1
ATOM 720 N N . LYS A 1 91 ? 12.295 -7.493 -9.974 1.00 81.19 91 LYS A N 1
ATOM 721 C CA . LYS A 1 91 ? 12.418 -7.648 -8.514 1.00 81.19 91 LYS A CA 1
ATOM 722 C C . LYS A 1 91 ? 11.777 -6.474 -7.782 1.00 81.19 91 LYS A C 1
ATOM 724 O O . LYS A 1 91 ? 11.048 -6.679 -6.814 1.00 81.19 91 LYS A O 1
ATOM 729 N N . ARG A 1 92 ? 12.039 -5.261 -8.267 1.00 86.88 92 ARG A N 1
ATOM 730 C CA . ARG A 1 92 ? 11.484 -4.023 -7.729 1.00 86.88 92 ARG A CA 1
ATOM 731 C C . ARG A 1 92 ? 9.961 -4.023 -7.822 1.00 86.88 92 ARG A C 1
ATOM 733 O O . ARG A 1 92 ? 9.307 -3.852 -6.800 1.00 86.88 92 ARG A O 1
ATOM 740 N N . TYR A 1 93 ? 9.397 -4.289 -8.999 1.00 87.88 93 TYR A N 1
ATOM 741 C CA . TYR A 1 93 ? 7.949 -4.398 -9.168 1.00 87.88 93 TYR A CA 1
ATOM 742 C C . TYR A 1 93 ? 7.340 -5.435 -8.222 1.00 87.88 93 TYR A C 1
ATOM 744 O O . TYR A 1 93 ? 6.404 -5.116 -7.497 1.00 87.88 93 TYR A O 1
ATOM 752 N N . THR A 1 94 ? 7.907 -6.644 -8.181 1.00 82.94 94 THR A N 1
ATOM 753 C CA . THR A 1 94 ? 7.404 -7.746 -7.345 1.00 82.94 94 THR A CA 1
ATOM 754 C C . THR A 1 94 ? 7.331 -7.337 -5.875 1.00 82.94 94 THR A C 1
ATOM 756 O O . THR A 1 94 ? 6.329 -7.592 -5.212 1.00 82.94 94 THR A O 1
ATOM 759 N N . HIS A 1 95 ? 8.364 -6.651 -5.374 1.00 84.31 95 HIS A N 1
ATOM 760 C CA . HIS A 1 95 ? 8.387 -6.134 -4.009 1.00 84.31 95 HIS A CA 1
ATOM 761 C C . HIS A 1 95 ? 7.215 -5.177 -3.739 1.00 84.31 95 HIS A C 1
ATOM 763 O O . HIS A 1 95 ? 6.397 -5.445 -2.860 1.00 84.31 95 HIS A O 1
ATOM 769 N N . TYR A 1 96 ? 7.087 -4.097 -4.517 1.00 87.62 96 TYR A N 1
ATOM 770 C CA . TYR A 1 96 ? 6.022 -3.109 -4.302 1.00 87.62 96 TYR A CA 1
ATOM 771 C C . TYR A 1 96 ? 4.625 -3.693 -4.551 1.00 87.62 96 TYR A C 1
ATOM 773 O O . TYR A 1 96 ? 3.682 -3.351 -3.838 1.00 87.62 96 TYR A O 1
ATOM 781 N N . TYR A 1 97 ? 4.489 -4.612 -5.511 1.00 87.12 97 TYR A N 1
ATOM 782 C CA . TYR A 1 97 ? 3.238 -5.303 -5.800 1.00 87.12 97 TYR A CA 1
ATOM 783 C C . TYR A 1 97 ? 2.780 -6.182 -4.639 1.00 87.12 97 TYR A C 1
ATOM 785 O O . TYR A 1 97 ? 1.621 -6.086 -4.237 1.00 87.12 97 TYR A O 1
ATOM 793 N N . HIS A 1 98 ? 3.672 -6.988 -4.057 1.00 79.81 98 HIS A N 1
ATOM 794 C CA . HIS A 1 98 ? 3.335 -7.813 -2.897 1.00 79.81 98 HIS A CA 1
ATOM 795 C C . HIS A 1 98 ? 2.880 -6.961 -1.709 1.00 79.81 98 HIS A C 1
ATOM 797 O O . HIS A 1 98 ? 1.859 -7.274 -1.100 1.00 79.81 98 HIS A O 1
ATOM 803 N N . GLN A 1 99 ? 3.574 -5.856 -1.422 1.00 83.06 99 GLN A N 1
ATOM 804 C CA . GLN A 1 99 ? 3.191 -4.955 -0.332 1.00 83.06 99 GLN A CA 1
ATOM 805 C C . GLN A 1 99 ? 1.831 -4.289 -0.590 1.00 83.06 99 GLN A C 1
ATOM 807 O O . GLN A 1 99 ? 0.941 -4.327 0.263 1.00 83.06 99 GLN A O 1
ATOM 812 N N . TYR A 1 100 ? 1.632 -3.743 -1.795 1.00 87.06 100 TYR A N 1
ATOM 813 C CA . TYR A 1 100 ? 0.356 -3.164 -2.222 1.00 87.06 100 TYR A CA 1
ATOM 814 C C . TYR A 1 100 ? -0.797 -4.173 -2.102 1.00 87.06 100 TYR A C 1
ATOM 816 O O . TYR A 1 100 ? -1.846 -3.859 -1.526 1.00 87.06 100 TYR A O 1
ATOM 824 N N . ARG A 1 101 ? -0.604 -5.391 -2.620 1.00 83.62 101 ARG A N 1
ATOM 825 C CA . ARG A 1 101 ? -1.614 -6.454 -2.620 1.00 83.62 101 ARG A CA 1
ATOM 826 C C . ARG A 1 101 ? -1.930 -6.923 -1.205 1.00 83.62 101 ARG A C 1
ATOM 828 O O . ARG A 1 101 ? -3.104 -6.979 -0.859 1.00 83.62 101 ARG A O 1
ATOM 835 N N . SER A 1 102 ? -0.907 -7.163 -0.385 1.00 77.62 102 SER A N 1
ATOM 836 C CA . SER A 1 102 ? -1.052 -7.563 1.018 1.00 77.62 102 SER A CA 1
ATOM 837 C C . SER A 1 102 ? -1.935 -6.580 1.790 1.00 77.62 102 SER A C 1
ATOM 839 O O . SER A 1 102 ? -2.962 -6.968 2.344 1.00 77.62 102 SER A O 1
ATOM 841 N N . HIS A 1 103 ? -1.632 -5.279 1.735 1.00 82.56 103 HIS A N 1
ATOM 842 C CA . HIS A 1 103 ? -2.448 -4.279 2.429 1.00 82.56 103 HIS A CA 1
ATOM 843 C C . HIS A 1 103 ? -3.842 -4.102 1.820 1.00 82.56 103 HIS A C 1
ATOM 845 O O . HIS A 1 103 ? -4.803 -3.872 2.554 1.00 82.56 103 HIS A O 1
ATOM 851 N N . THR A 1 104 ? -3.986 -4.249 0.501 1.00 82.62 104 THR A N 1
ATOM 852 C CA . THR A 1 104 ? -5.304 -4.232 -0.153 1.00 82.62 104 THR A CA 1
ATOM 853 C C . THR A 1 104 ? -6.170 -5.407 0.309 1.00 82.62 104 THR A C 1
ATOM 855 O O . THR A 1 104 ? -7.365 -5.235 0.550 1.00 82.62 104 THR A O 1
ATOM 858 N N . ASP A 1 105 ? -5.584 -6.593 0.471 1.00 78.94 105 ASP A N 1
ATOM 859 C CA . ASP A 1 105 ? -6.284 -7.776 0.963 1.00 78.94 105 ASP A CA 1
ATOM 860 C C . ASP A 1 105 ? -6.609 -7.665 2.461 1.00 78.94 105 ASP A C 1
ATOM 862 O O . ASP A 1 105 ? -7.739 -7.971 2.848 1.00 78.94 105 ASP A O 1
ATOM 866 N N . SER A 1 106 ? -5.708 -7.120 3.289 1.00 79.31 106 SER A N 1
ATOM 867 C CA . SER A 1 106 ? -6.013 -6.778 4.690 1.00 79.31 106 SER A CA 1
ATOM 868 C C . SER A 1 106 ? -7.157 -5.768 4.797 1.00 79.31 106 SER A C 1
ATOM 870 O O . SER A 1 106 ? -8.056 -5.952 5.611 1.00 79.31 106 SER A O 1
ATOM 872 N N . SER A 1 107 ? -7.215 -4.761 3.918 1.00 82.38 107 SER A N 1
ATOM 873 C CA . SER A 1 107 ? -8.317 -3.786 3.895 1.00 82.38 107 SER A CA 1
ATOM 874 C C . SER A 1 107 ? -9.682 -4.437 3.616 1.00 82.38 107 SER A C 1
ATOM 876 O O . SER A 1 107 ? -10.700 -4.028 4.179 1.00 82.38 107 SER A O 1
ATOM 878 N N . LYS A 1 108 ? -9.731 -5.504 2.802 1.00 82.06 108 LYS A N 1
ATOM 879 C CA . LYS A 1 108 ? -10.964 -6.292 2.595 1.00 82.06 108 LYS A CA 1
ATOM 880 C C . LYS A 1 108 ? -11.383 -7.052 3.856 1.00 82.06 108 LYS A C 1
ATOM 882 O O . LYS A 1 108 ? -12.576 -7.239 4.079 1.00 82.06 108 LYS A O 1
ATOM 887 N N . GLN A 1 109 ? -10.427 -7.514 4.660 1.00 81.06 109 GLN A N 1
ATOM 888 C CA . GLN A 1 109 ? -10.717 -8.166 5.941 1.00 81.06 109 GLN A CA 1
ATOM 889 C C . GLN A 1 109 ? -11.193 -7.143 6.976 1.00 81.06 109 GLN A C 1
ATOM 891 O O . GLN A 1 109 ? -12.169 -7.392 7.675 1.00 81.06 109 GLN A O 1
ATOM 896 N N . GLU A 1 110 ? -10.585 -5.958 7.001 1.00 85.12 110 GLU A N 1
ATOM 897 C CA . GLU A 1 110 ? -10.988 -4.849 7.872 1.00 85.12 110 GLU A CA 1
ATOM 898 C C . GLU A 1 110 ? -12.403 -4.354 7.572 1.00 85.12 110 GLU A C 1
ATOM 900 O O . GLU A 1 110 ? -13.126 -3.974 8.486 1.00 85.12 110 GLU A O 1
ATOM 905 N N . PHE A 1 111 ? -12.850 -4.423 6.315 1.00 82.94 111 PHE A N 1
ATOM 906 C CA . PHE A 1 111 ? -14.253 -4.176 5.982 1.00 82.94 111 PHE A CA 1
ATOM 907 C C . PHE A 1 111 ? -15.201 -5.122 6.739 1.00 82.94 111 PHE A C 1
ATOM 909 O O . PHE A 1 111 ? -16.202 -4.675 7.286 1.00 82.94 111 PHE A O 1
ATOM 916 N N . LYS A 1 112 ? -14.865 -6.416 6.827 1.00 86.56 112 LYS A N 1
ATOM 917 C CA . LYS A 1 112 ? -15.648 -7.391 7.605 1.00 86.56 112 LYS A CA 1
ATOM 918 C C . LYS A 1 112 ? -15.517 -7.153 9.109 1.00 86.56 112 LYS A C 1
ATOM 920 O O . LYS A 1 112 ? -16.497 -7.286 9.835 1.00 86.56 112 LYS A O 1
ATOM 925 N N . LEU A 1 113 ? -14.320 -6.778 9.569 1.00 86.56 113 LEU A N 1
ATOM 926 C CA . LEU A 1 113 ? -14.075 -6.431 10.968 1.00 86.56 113 LEU A CA 1
ATOM 927 C C . LEU A 1 113 ? -14.949 -5.257 11.413 1.00 86.56 113 LEU A C 1
ATOM 929 O O . LEU A 1 113 ? -15.494 -5.316 12.505 1.00 86.56 113 LEU A O 1
ATOM 933 N N . ARG A 1 114 ? -15.129 -4.224 10.579 1.00 89.19 114 ARG A N 1
ATOM 934 C CA . ARG A 1 114 ? -16.011 -3.085 10.890 1.00 89.19 114 ARG A CA 1
ATOM 935 C C . ARG A 1 114 ? -17.437 -3.532 11.208 1.00 89.19 114 ARG A C 1
ATOM 937 O O . ARG A 1 114 ? -17.996 -3.073 12.197 1.00 89.19 114 ARG A O 1
ATOM 944 N N . GLU A 1 115 ? -18.000 -4.445 10.419 1.00 88.19 115 GLU A N 1
ATOM 945 C CA . GLU A 1 115 ? -19.339 -4.990 10.685 1.00 88.19 115 GLU A CA 1
ATOM 946 C C . GLU A 1 115 ? -19.362 -5.805 11.988 1.00 88.19 115 GLU A C 1
ATOM 948 O O . GLU A 1 115 ? -20.199 -5.555 12.852 1.00 88.19 115 GLU A O 1
ATOM 953 N N . SER A 1 116 ? -18.369 -6.676 12.208 1.00 90.12 116 SER A N 1
ATOM 954 C CA . SER A 1 116 ? -18.248 -7.436 13.464 1.00 90.12 116 SER A CA 1
ATOM 955 C C . SER A 1 116 ? -18.090 -6.532 14.696 1.00 90.12 116 SER A C 1
ATOM 957 O O . SER A 1 116 ? -18.690 -6.788 15.736 1.00 90.12 116 SER A O 1
ATOM 959 N N . VAL A 1 117 ? -17.320 -5.446 14.596 1.00 90.12 117 VAL A N 1
ATOM 960 C CA . VAL A 1 117 ? -17.160 -4.460 15.674 1.00 90.12 117 VAL A CA 1
ATOM 961 C C . VAL A 1 117 ? -18.483 -3.757 15.964 1.00 90.12 117 VAL A C 1
ATOM 963 O O . VAL A 1 117 ? -18.818 -3.589 17.135 1.00 90.12 117 VAL A O 1
ATOM 966 N N . ARG A 1 118 ? -19.267 -3.390 14.941 1.00 87.88 118 ARG A N 1
ATOM 967 C CA . ARG A 1 118 ? -20.603 -2.804 15.146 1.00 87.88 118 ARG A CA 1
ATOM 968 C C . ARG A 1 118 ? -21.547 -3.762 15.867 1.00 87.88 118 ARG A C 1
ATOM 970 O O . ARG A 1 118 ? -22.253 -3.327 16.773 1.00 87.88 118 ARG A O 1
ATOM 977 N N . GLU A 1 119 ? -21.542 -5.043 15.506 1.00 88.69 119 GLU A N 1
ATOM 978 C CA . GLU A 1 119 ? -22.343 -6.075 16.181 1.00 88.69 119 GLU A CA 1
ATOM 979 C C . GLU A 1 119 ? -21.934 -6.233 17.653 1.00 88.69 119 GLU A C 1
ATOM 981 O O . GLU A 1 119 ? -22.786 -6.202 18.544 1.00 88.69 119 GLU A O 1
ATOM 986 N N . LYS A 1 120 ? -20.624 -6.310 17.929 1.00 89.00 120 LYS A N 1
ATOM 987 C CA . LYS A 1 120 ? -20.095 -6.378 19.301 1.00 89.00 120 LYS A CA 1
ATOM 988 C C . LYS A 1 120 ? -20.488 -5.149 20.122 1.00 89.00 120 LYS A C 1
ATOM 990 O O . LYS A 1 120 ? -20.994 -5.294 21.231 1.00 89.00 120 LYS A O 1
ATOM 995 N N . VAL A 1 121 ? -20.335 -3.946 19.567 1.00 87.50 121 VAL A N 1
ATOM 996 C CA . VAL A 1 121 ? -20.765 -2.689 20.207 1.00 87.50 121 VAL A CA 1
ATOM 997 C C . VAL A 1 121 ? -22.274 -2.697 20.480 1.00 87.50 121 VAL A C 1
ATOM 999 O O . VAL A 1 121 ? -22.700 -2.337 21.572 1.00 87.50 121 VAL A O 1
ATOM 1002 N N . ALA A 1 122 ? -23.102 -3.177 19.548 1.00 84.94 122 ALA A N 1
ATOM 1003 C CA . ALA A 1 122 ? -24.544 -3.279 19.774 1.00 84.94 122 ALA A CA 1
ATOM 1004 C C . ALA A 1 122 ? -24.876 -4.183 20.976 1.00 84.94 122 ALA A C 1
ATOM 1006 O O . ALA A 1 122 ? -25.659 -3.772 21.833 1.00 84.94 122 ALA A O 1
ATOM 1007 N N . SER A 1 123 ? -24.222 -5.346 21.095 1.00 83.50 123 SER A N 1
ATOM 1008 C CA . SER A 1 123 ? -24.409 -6.263 22.234 1.00 83.50 123 SER A CA 1
ATOM 1009 C C . SER A 1 123 ? -23.946 -5.687 23.580 1.00 83.50 123 SER A C 1
ATOM 1011 O O . SER A 1 123 ? -24.524 -5.985 24.624 1.00 83.50 123 SER A O 1
ATOM 1013 N N . LEU A 1 124 ? -22.933 -4.816 23.573 1.00 78.38 124 LEU A N 1
ATOM 1014 C CA . LEU A 1 124 ? -22.448 -4.132 24.773 1.00 78.38 124 LEU A CA 1
ATOM 1015 C C . LEU A 1 124 ? -23.338 -2.948 25.166 1.00 78.38 124 LEU A C 1
ATOM 1017 O O . LEU A 1 124 ? -23.419 -2.608 26.344 1.00 78.38 124 LEU A O 1
ATOM 1021 N N . SER A 1 125 ? -24.019 -2.309 24.212 1.00 66.44 125 SER A N 1
ATOM 1022 C CA . SER A 1 125 ? -24.893 -1.154 24.466 1.00 66.44 125 SER A CA 1
ATOM 1023 C C . SER A 1 125 ? -26.153 -1.476 25.284 1.00 66.44 125 SER A C 1
ATOM 1025 O O . SER A 1 125 ? -26.802 -0.567 25.795 1.00 66.44 125 SER A O 1
ATOM 1027 N N . GLU A 1 126 ? -26.477 -2.761 25.467 1.00 62.84 126 GLU A N 1
ATOM 1028 C CA . GLU A 1 126 ? -27.479 -3.214 26.443 1.00 62.84 126 GLU A CA 1
ATOM 1029 C C . GLU A 1 126 ? -26.980 -3.097 27.898 1.00 62.84 126 GLU A C 1
ATOM 1031 O O . GLU A 1 126 ? -27.786 -3.090 28.827 1.00 62.84 126 GLU A O 1
ATOM 1036 N N . LYS A 1 127 ? -25.657 -2.990 28.107 1.00 61.84 127 LYS A N 1
ATOM 1037 C CA . LYS A 1 127 ? -24.995 -2.981 29.424 1.00 61.84 127 LYS A CA 1
ATOM 1038 C C . LYS A 1 127 ? -24.395 -1.621 29.813 1.00 61.84 127 LYS A C 1
ATOM 1040 O O . LYS A 1 127 ? -24.245 -1.363 31.003 1.00 61.84 127 LYS A O 1
ATOM 1045 N N . THR A 1 128 ? -24.053 -0.764 28.848 1.00 59.38 128 THR A N 1
ATOM 1046 C CA . THR A 1 128 ? -23.410 0.555 29.055 1.00 59.38 128 THR A CA 1
ATOM 1047 C C . THR A 1 128 ? -23.899 1.606 28.048 1.00 59.38 128 THR A C 1
ATOM 1049 O O . THR A 1 128 ? -24.561 1.287 27.059 1.00 59.38 128 THR A O 1
ATOM 1052 N N . HIS A 1 129 ? -23.607 2.892 28.287 1.00 62.78 129 HIS A N 1
ATOM 1053 C CA . HIS A 1 129 ? -24.081 3.984 27.430 1.00 62.78 129 HIS A CA 1
ATOM 1054 C C . HIS A 1 129 ? -23.427 3.963 26.034 1.00 62.78 129 HIS A C 1
ATOM 1056 O O . HIS A 1 129 ? -22.210 3.883 25.894 1.00 62.78 129 HIS A O 1
ATOM 1062 N N . LYS A 1 130 ? -24.230 4.152 24.971 1.00 59.91 130 LYS A N 1
ATOM 1063 C CA . LYS A 1 130 ? -23.773 4.178 23.560 1.00 59.91 130 LYS A CA 1
ATOM 1064 C C . LYS A 1 130 ? -22.615 5.147 23.267 1.00 59.91 130 LYS A C 1
ATOM 1066 O O . LYS A 1 130 ? -21.860 4.920 22.324 1.00 59.91 130 LYS A O 1
ATOM 1071 N N . SER A 1 131 ? -22.483 6.243 24.015 1.00 58.78 131 SER A N 1
ATOM 1072 C CA . SER A 1 131 ? -21.396 7.218 23.841 1.00 58.78 131 SER A CA 1
ATOM 1073 C C . SER A 1 131 ? -20.025 6.661 24.228 1.00 58.78 131 SER A C 1
ATOM 1075 O O . SER A 1 131 ? -19.033 7.046 23.616 1.00 58.78 131 SER A O 1
ATOM 1077 N N . GLU A 1 132 ? -19.973 5.732 25.182 1.00 62.16 132 GLU A N 1
ATOM 1078 C CA . GLU A 1 132 ? -18.737 5.167 25.744 1.00 62.16 132 GLU A CA 1
ATOM 1079 C C . GLU A 1 132 ? -18.118 4.080 24.855 1.00 62.16 132 GLU A C 1
ATOM 1081 O O . GLU A 1 132 ? -17.015 3.620 25.118 1.00 62.16 132 GLU A O 1
ATOM 1086 N N . GLN A 1 133 ? -18.797 3.683 23.773 1.00 70.19 133 GLN A N 1
ATOM 1087 C CA . GLN A 1 133 ? -18.370 2.592 22.885 1.00 70.19 133 GLN A CA 1
ATOM 1088 C C . GLN A 1 133 ? -18.036 3.063 21.461 1.00 70.19 133 GLN A C 1
ATOM 1090 O O . GLN A 1 133 ? -17.670 2.261 20.598 1.00 70.19 133 GLN A O 1
ATOM 1095 N N . LYS A 1 134 ? -18.123 4.377 21.196 1.00 84.00 134 LYS A N 1
ATOM 1096 C CA . LYS A 1 134 ? -17.790 4.961 19.884 1.00 84.00 134 LYS A CA 1
ATOM 1097 C C . LYS A 1 134 ? -16.331 4.730 19.487 1.00 84.00 134 LYS A C 1
ATOM 1099 O O . LYS A 1 134 ? -16.047 4.623 18.298 1.00 84.00 134 LYS A O 1
ATOM 1104 N N . TRP A 1 135 ? -15.427 4.595 20.460 1.00 89.31 135 TRP A N 1
ATOM 1105 C CA . TRP A 1 135 ? -14.000 4.361 20.224 1.00 89.31 135 TRP A CA 1
ATOM 1106 C C . TRP A 1 135 ? -13.738 3.138 19.338 1.00 89.31 135 TRP A C 1
ATOM 1108 O O . TRP A 1 135 ? -12.871 3.196 18.471 1.00 89.31 135 TRP A O 1
ATOM 1118 N N . ALA A 1 136 ? -14.512 2.058 19.494 1.00 90.62 136 ALA A N 1
ATOM 1119 C CA . ALA A 1 136 ? -14.297 0.822 18.746 1.00 90.62 136 ALA A CA 1
ATOM 1120 C C . ALA A 1 136 ? -14.692 0.993 17.274 1.00 90.62 136 ALA A C 1
ATOM 1122 O O . ALA A 1 136 ? -13.939 0.620 16.375 1.00 90.62 136 ALA A O 1
ATOM 1123 N N . SER A 1 137 ? -15.849 1.618 17.026 1.00 90.25 137 SER A N 1
ATOM 1124 C CA . SER A 1 137 ? -16.317 1.911 15.665 1.00 90.25 137 SER A CA 1
ATOM 1125 C C . SER A 1 137 ? -15.404 2.923 14.968 1.00 90.25 137 SER A C 1
ATOM 1127 O O . SER A 1 137 ? -14.944 2.662 13.859 1.00 90.25 137 SER A O 1
ATOM 1129 N N . ASN A 1 138 ? -15.053 4.020 15.646 1.00 90.75 138 ASN A N 1
ATOM 1130 C CA . ASN A 1 138 ? -14.137 5.035 15.117 1.00 90.75 138 ASN A CA 1
ATOM 1131 C C . ASN A 1 138 ? -12.744 4.443 14.849 1.00 90.75 138 ASN A C 1
ATOM 1133 O O . ASN A 1 138 ? -12.129 4.719 13.820 1.00 90.75 138 ASN A O 1
ATOM 1137 N N . GLY A 1 139 ? -12.254 3.582 15.747 1.00 93.06 139 GLY A N 1
ATOM 1138 C CA . GLY A 1 139 ? -10.992 2.867 15.579 1.00 93.06 139 GLY A CA 1
ATOM 1139 C C . GLY A 1 139 ? -11.000 1.951 14.354 1.00 93.06 139 GLY A C 1
ATOM 1140 O O . GLY A 1 139 ? -10.033 1.942 13.593 1.00 93.06 139 GLY A O 1
ATOM 1141 N N . ALA A 1 140 ? -12.090 1.215 14.121 1.00 92.44 140 ALA A N 1
ATOM 1142 C CA . ALA A 1 140 ? -12.234 0.341 12.956 1.00 92.44 140 ALA A CA 1
ATOM 1143 C C . ALA A 1 140 ? -12.335 1.129 11.635 1.00 92.44 140 ALA A C 1
ATOM 1145 O O . ALA A 1 140 ? -11.772 0.717 10.615 1.00 92.44 140 ALA A O 1
ATOM 1146 N N . ASP A 1 141 ? -13.003 2.283 11.652 1.00 90.88 141 ASP A N 1
ATOM 1147 C CA . ASP A 1 141 ? -13.118 3.191 10.508 1.00 90.88 141 ASP A CA 1
ATOM 1148 C C . ASP A 1 141 ? -11.768 3.829 10.151 1.00 90.88 141 ASP A C 1
ATOM 1150 O O . ASP A 1 141 ? -11.377 3.852 8.974 1.00 90.88 141 ASP A O 1
ATOM 1154 N N . LEU A 1 142 ? -11.025 4.286 11.165 1.00 92.69 142 LEU A N 1
ATOM 1155 C CA . LEU A 1 142 ? -9.658 4.776 11.015 1.00 92.69 142 LEU A CA 1
ATOM 1156 C C . LEU A 1 142 ? -8.742 3.681 10.464 1.00 92.69 142 LEU A C 1
ATOM 1158 O O . LEU A 1 142 ? -8.074 3.908 9.458 1.00 92.69 142 LEU A O 1
ATOM 1162 N N . LEU A 1 143 ? -8.760 2.482 11.055 1.00 91.69 143 LEU A N 1
ATOM 1163 C CA . LEU A 1 143 ? -7.947 1.347 10.615 1.00 91.69 143 LEU A CA 1
ATOM 1164 C C . LEU A 1 143 ? -8.134 1.064 9.117 1.00 91.69 143 LEU A C 1
ATOM 1166 O O . LEU A 1 143 ? -7.163 1.042 8.356 1.00 91.69 143 LEU A O 1
ATOM 1170 N N . PHE A 1 144 ? -9.389 0.931 8.682 1.00 90.69 144 PHE A N 1
ATOM 1171 C CA . PHE A 1 144 ? -9.736 0.661 7.288 1.00 90.69 144 PHE A CA 1
ATOM 1172 C C . PHE A 1 144 ? -9.220 1.741 6.326 1.00 90.69 144 PHE A C 1
ATOM 1174 O O . PHE A 1 144 ? -8.720 1.441 5.235 1.00 90.69 144 PHE A O 1
ATOM 1181 N N . ARG A 1 145 ? -9.335 3.016 6.713 1.00 89.62 145 ARG A N 1
ATOM 1182 C CA . ARG A 1 145 ? -8.821 4.148 5.930 1.00 89.62 145 ARG A CA 1
ATOM 1183 C C . ARG A 1 145 ? -7.309 4.137 5.842 1.00 89.62 145 ARG A C 1
ATOM 1185 O O . ARG A 1 145 ? -6.766 4.237 4.741 1.00 89.62 145 ARG A O 1
ATOM 1192 N N . SER A 1 146 ? -6.641 4.011 6.980 1.00 91.50 146 SER A N 1
ATOM 1193 C CA . SER A 1 146 ? -5.186 4.047 7.072 1.00 91.50 146 SER A CA 1
ATOM 1194 C C . SER A 1 146 ? -4.558 2.894 6.295 1.00 91.50 146 SER A C 1
ATOM 1196 O O . SER A 1 146 ? -3.547 3.090 5.625 1.00 91.50 146 SER A O 1
ATOM 1198 N N . ARG A 1 147 ? -5.205 1.721 6.251 1.00 89.19 147 ARG A N 1
ATOM 1199 C CA . ARG A 1 147 ? -4.769 0.601 5.407 1.00 89.19 147 ARG A CA 1
ATOM 1200 C C . ARG A 1 147 ? -4.851 0.904 3.912 1.00 89.19 147 ARG A C 1
ATOM 1202 O O . ARG A 1 147 ? -3.935 0.554 3.165 1.00 89.19 147 ARG A O 1
ATOM 1209 N N . LYS A 1 148 ? -5.912 1.584 3.463 1.00 90.38 148 LYS A N 1
ATOM 1210 C CA . LYS A 1 148 ? -6.017 2.046 2.068 1.00 90.38 148 LYS A CA 1
ATOM 1211 C C . LYS A 1 148 ? -4.933 3.063 1.735 1.00 90.38 148 LYS A C 1
ATOM 1213 O O . LYS A 1 148 ? -4.263 2.890 0.719 1.00 90.38 148 LYS A O 1
ATOM 1218 N N . VAL A 1 149 ? -4.734 4.068 2.593 1.00 91.75 149 VAL A N 1
ATOM 1219 C CA . VAL A 1 149 ? -3.649 5.054 2.448 1.00 91.75 149 VAL A CA 1
ATOM 1220 C C . VAL A 1 149 ? -2.315 4.329 2.308 1.00 91.75 149 VAL A C 1
ATOM 1222 O O . VAL A 1 149 ? -1.632 4.501 1.301 1.00 91.75 149 VAL A O 1
ATOM 1225 N N . LEU A 1 150 ? -2.005 3.427 3.242 1.00 88.94 150 LEU A N 1
ATOM 1226 C CA . LEU A 1 150 ? -0.781 2.634 3.237 1.00 88.94 150 LEU A CA 1
ATOM 1227 C C . LEU A 1 150 ? -0.613 1.831 1.937 1.00 88.94 150 LEU A C 1
ATOM 1229 O O . LEU A 1 150 ? 0.461 1.860 1.342 1.00 88.94 150 LEU A O 1
ATOM 1233 N N . SER A 1 151 ? -1.660 1.180 1.422 1.00 89.81 151 SER A N 1
ATOM 1234 C CA . SER A 1 151 ? -1.565 0.464 0.139 1.00 89.81 151 SER A CA 1
ATOM 1235 C C . SER A 1 151 ? -1.129 1.387 -1.011 1.00 89.81 151 SER A C 1
ATOM 1237 O O . SER A 1 151 ? -0.274 1.022 -1.819 1.00 89.81 151 SER A O 1
ATOM 1239 N N . TYR A 1 152 ? -1.648 2.616 -1.051 1.00 92.12 152 TYR A N 1
ATOM 1240 C CA . TYR A 1 152 ? -1.318 3.584 -2.094 1.00 92.12 152 TYR A CA 1
ATOM 1241 C C . TYR A 1 152 ? 0.082 4.175 -1.941 1.00 92.12 152 TYR A C 1
ATOM 1243 O O . TYR A 1 152 ? 0.697 4.498 -2.958 1.00 92.12 152 TYR A O 1
ATOM 1251 N N . THR A 1 153 ? 0.628 4.240 -0.722 1.00 93.62 153 THR A N 1
ATOM 1252 C CA . THR A 1 153 ? 2.011 4.700 -0.510 1.00 93.62 153 THR A CA 1
ATOM 1253 C C . THR A 1 153 ? 3.037 3.828 -1.242 1.00 93.62 153 THR A C 1
ATOM 1255 O O . THR A 1 153 ? 3.993 4.357 -1.797 1.00 93.62 153 THR A O 1
ATOM 1258 N N . TYR A 1 154 ? 2.816 2.511 -1.349 1.00 92.50 154 TYR A N 1
ATOM 1259 C CA . TYR A 1 154 ? 3.707 1.616 -2.103 1.00 92.50 154 TYR A CA 1
ATOM 1260 C C . TYR A 1 154 ? 3.664 1.857 -3.610 1.00 92.50 154 TYR A C 1
ATOM 1262 O O . TYR A 1 154 ? 4.699 1.849 -4.273 1.00 92.50 154 TYR A O 1
ATOM 1270 N N . VAL A 1 155 ? 2.474 2.111 -4.155 1.00 93.38 155 VAL A N 1
ATOM 1271 C CA . VAL A 1 155 ? 2.325 2.455 -5.574 1.00 93.38 155 VAL A CA 1
ATOM 1272 C C . VAL A 1 155 ? 2.984 3.796 -5.865 1.00 93.38 155 VAL A C 1
ATOM 1274 O O . VAL A 1 155 ? 3.656 3.946 -6.881 1.00 93.38 155 VAL A O 1
ATOM 1277 N N . PHE A 1 156 ? 2.811 4.764 -4.968 1.00 93.81 156 PHE A N 1
ATOM 1278 C CA . PHE A 1 156 ? 3.466 6.056 -5.069 1.00 93.81 156 PHE A CA 1
ATOM 1279 C C . PHE A 1 156 ? 4.997 5.914 -5.028 1.00 93.81 156 PHE A C 1
ATOM 1281 O O . PHE A 1 156 ? 5.658 6.356 -5.964 1.00 93.81 156 PHE A O 1
ATOM 1288 N N . ALA A 1 157 ? 5.557 5.218 -4.032 1.00 94.44 157 ALA A N 1
ATOM 1289 C CA . ALA A 1 157 ? 7.000 4.993 -3.903 1.00 94.44 157 ALA A CA 1
ATOM 1290 C C . ALA A 1 157 ? 7.617 4.306 -5.129 1.00 94.44 157 ALA A C 1
ATOM 1292 O O . ALA A 1 157 ? 8.704 4.687 -5.569 1.00 94.44 157 ALA A O 1
ATOM 1293 N N . PHE A 1 158 ? 6.908 3.335 -5.721 1.00 92.69 158 PHE A N 1
ATOM 1294 C CA . PHE A 1 158 ? 7.341 2.674 -6.952 1.00 92.69 158 PHE A CA 1
ATOM 1295 C C . PHE A 1 158 ? 7.565 3.670 -8.100 1.00 92.69 158 PHE A C 1
ATOM 1297 O O . PHE A 1 158 ? 8.523 3.532 -8.854 1.00 92.69 158 PHE A O 1
ATOM 1304 N N . TYR A 1 159 ? 6.731 4.696 -8.245 1.00 91.94 159 TYR A N 1
ATOM 1305 C CA . TYR A 1 159 ? 6.929 5.686 -9.305 1.00 91.94 159 TYR A CA 1
ATOM 1306 C C . TYR A 1 159 ? 7.847 6.835 -8.888 1.00 91.94 159 TYR A C 1
ATOM 1308 O O . TYR A 1 159 ? 8.681 7.256 -9.685 1.00 91.94 159 TYR A O 1
ATOM 1316 N N . MET A 1 160 ? 7.705 7.328 -7.657 1.00 91.81 160 MET A N 1
ATOM 1317 C CA . MET A 1 160 ? 8.436 8.491 -7.153 1.00 91.81 160 MET A CA 1
A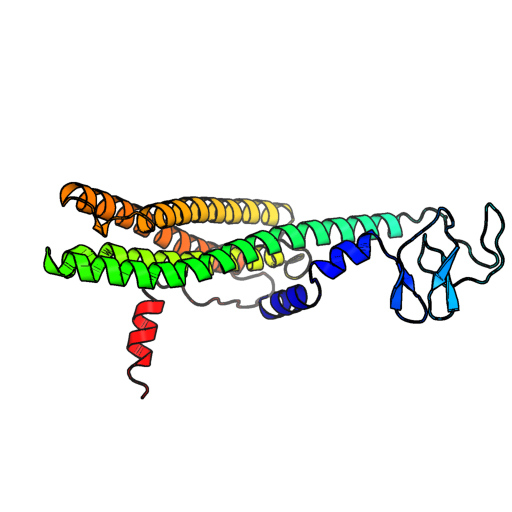TOM 1318 C C . MET A 1 160 ? 9.945 8.239 -7.105 1.00 91.81 160 MET A C 1
ATOM 1320 O O . MET A 1 160 ? 10.744 9.053 -7.559 1.00 91.81 160 MET A O 1
ATOM 1324 N N . PHE A 1 161 ? 10.342 7.067 -6.610 1.00 91.62 161 PHE A N 1
ATOM 1325 C CA . PHE A 1 161 ? 11.748 6.680 -6.473 1.00 91.62 161 PHE A CA 1
ATOM 1326 C C . PHE A 1 161 ? 12.205 5.758 -7.608 1.00 91.62 161 PHE A C 1
ATOM 1328 O O . PHE A 1 161 ? 13.131 4.966 -7.441 1.00 91.62 161 PHE A O 1
ATOM 1335 N N . GLY A 1 162 ? 11.495 5.806 -8.736 1.00 87.38 162 GLY A N 1
ATOM 1336 C CA . GLY A 1 162 ? 11.765 5.009 -9.923 1.00 87.38 162 GLY A CA 1
ATOM 1337 C C . GLY A 1 162 ? 12.398 5.790 -11.053 1.00 87.38 162 GLY A C 1
ATOM 1338 O O . GLY A 1 162 ? 12.460 7.017 -11.032 1.00 87.38 162 GLY A O 1
ATOM 1339 N N . GLU A 1 163 ? 12.846 5.052 -12.062 1.00 83.75 163 GLU A N 1
ATOM 1340 C CA . GLU A 1 163 ? 13.407 5.629 -13.281 1.00 83.75 163 GLU A CA 1
ATOM 1341 C C . GLU A 1 163 ? 12.315 6.023 -14.296 1.00 83.75 163 GLU A C 1
ATOM 1343 O O . GLU A 1 163 ? 12.625 6.601 -15.332 1.00 83.75 163 GLU A O 1
ATOM 1348 N N . GLU A 1 164 ? 11.042 5.707 -14.025 1.00 82.00 164 GLU A N 1
ATOM 1349 C CA . GLU A 1 164 ? 9.960 5.791 -15.009 1.00 82.00 164 GLU A CA 1
ATOM 1350 C C . GLU A 1 164 ? 9.321 7.179 -15.152 1.00 82.00 164 GLU A C 1
ATOM 1352 O O . GLU A 1 164 ? 8.909 7.530 -16.256 1.00 82.00 164 GLU A O 1
ATOM 1357 N N . LEU A 1 165 ? 9.165 7.936 -14.055 1.00 84.25 165 LEU A N 1
ATOM 1358 C CA . LEU A 1 165 ? 8.414 9.205 -14.058 1.00 84.25 165 LEU A CA 1
ATOM 1359 C C . LEU A 1 165 ? 9.194 10.403 -13.510 1.00 84.25 165 LEU A C 1
ATOM 1361 O O . LEU A 1 165 ? 9.047 11.491 -14.046 1.00 84.25 165 LEU A O 1
ATOM 1365 N N . PHE A 1 166 ? 9.996 10.216 -12.459 1.00 84.50 166 PHE A N 1
ATOM 1366 C CA . PHE A 1 166 ? 10.641 11.319 -11.727 1.00 84.50 166 PHE A CA 1
ATOM 1367 C C . PHE A 1 166 ? 12.164 11.198 -11.721 1.00 84.50 166 PHE A C 1
ATOM 1369 O O . PHE A 1 166 ? 12.816 11.662 -10.786 1.00 84.50 166 PHE A O 1
ATOM 1376 N N . LYS A 1 167 ? 12.750 10.521 -12.716 1.00 82.50 167 LYS A N 1
ATOM 1377 C CA . LYS A 1 167 ? 14.197 10.263 -12.769 1.00 82.50 167 LYS A CA 1
ATOM 1378 C C . LYS A 1 167 ? 15.021 11.552 -12.795 1.00 82.50 167 LYS A C 1
ATOM 1380 O O . LYS A 1 167 ? 16.013 11.643 -12.085 1.00 82.50 167 LYS A O 1
ATOM 1385 N N . ASP A 1 168 ? 14.568 12.536 -13.560 1.00 84.12 168 ASP A N 1
ATOM 1386 C CA . ASP A 1 168 ? 15.321 13.768 -13.814 1.00 84.12 168 ASP A CA 1
ATOM 1387 C C . ASP A 1 168 ? 14.909 14.931 -12.884 1.00 84.12 168 ASP A C 1
ATOM 1389 O O . ASP A 1 168 ? 15.436 16.032 -13.000 1.00 84.12 168 ASP A O 1
ATOM 1393 N N . GLU A 1 169 ? 13.985 14.695 -11.943 1.00 83.25 169 GLU A N 1
ATOM 1394 C CA . GLU A 1 169 ? 13.409 15.725 -11.056 1.00 83.25 169 GLU A CA 1
ATOM 1395 C C . GLU A 1 169 ? 14.199 15.946 -9.751 1.00 83.25 169 GLU A C 1
ATOM 1397 O O . GLU A 1 169 ? 13.912 16.878 -9.004 1.00 83.25 169 GLU A O 1
ATOM 1402 N N . MET A 1 170 ? 15.160 15.074 -9.432 1.00 85.88 170 MET A N 1
ATOM 1403 C CA . MET A 1 170 ? 15.973 15.147 -8.209 1.00 85.88 170 MET A CA 1
ATOM 1404 C C . MET A 1 170 ? 17.310 14.429 -8.394 1.00 85.88 170 MET A C 1
ATOM 1406 O O . MET A 1 170 ? 17.375 13.456 -9.155 1.00 85.88 170 MET A O 1
ATOM 1410 N N . SER A 1 171 ? 18.351 14.878 -7.681 1.00 89.50 171 SER A N 1
ATOM 1411 C CA . SER A 1 171 ? 19.649 14.187 -7.684 1.00 89.50 171 SER A CA 1
ATOM 1412 C C . SER A 1 171 ? 19.543 12.794 -7.055 1.00 89.50 171 SER A C 1
ATOM 1414 O O . SER A 1 171 ? 18.590 12.490 -6.331 1.00 89.50 171 SER A O 1
ATOM 1416 N N . ASP A 1 172 ? 20.528 11.931 -7.310 1.00 89.19 172 ASP A N 1
ATOM 1417 C CA . ASP A 1 172 ? 20.566 10.593 -6.711 1.00 89.19 172 ASP A CA 1
ATOM 1418 C C . ASP A 1 172 ? 20.665 10.663 -5.173 1.00 89.19 172 ASP A C 1
ATOM 1420 O O . ASP A 1 172 ? 20.017 9.878 -4.476 1.00 89.19 172 ASP A O 1
ATOM 1424 N N . GLU A 1 173 ? 21.400 11.638 -4.626 1.00 91.00 173 GLU A N 1
ATOM 1425 C CA . GLU A 1 173 ? 21.500 11.868 -3.179 1.00 91.00 173 GLU A CA 1
ATOM 1426 C C . GLU A 1 173 ? 20.175 12.352 -2.579 1.00 91.00 173 GLU A C 1
ATOM 1428 O O . GLU A 1 173 ? 19.725 11.826 -1.559 1.00 91.00 173 GLU A O 1
ATOM 1433 N N . GLU A 1 174 ? 19.522 13.333 -3.210 1.00 90.19 174 GLU A N 1
ATOM 1434 C CA . GLU A 1 174 ? 18.215 13.833 -2.771 1.00 90.19 174 GLU A CA 1
ATOM 1435 C C . GLU A 1 174 ? 17.155 12.734 -2.816 1.00 90.19 174 GLU A C 1
ATOM 1437 O O . GLU A 1 174 ? 16.359 12.599 -1.882 1.00 90.19 174 GLU A O 1
ATOM 1442 N N . ARG A 1 175 ? 17.170 11.919 -3.876 1.00 90.50 175 ARG A N 1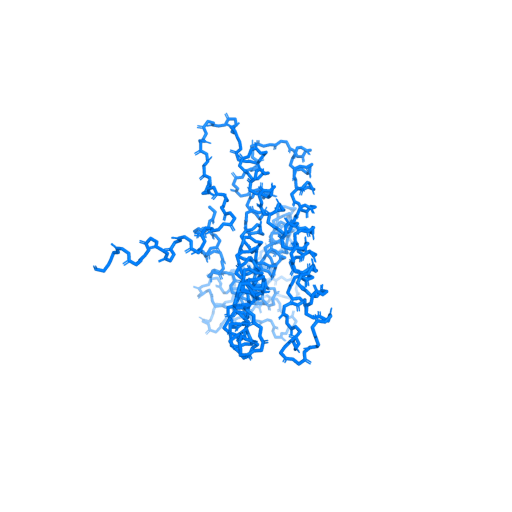
ATOM 1443 C CA . ARG A 1 175 ? 16.271 10.777 -4.040 1.00 90.50 175 ARG A CA 1
ATOM 1444 C C . ARG A 1 175 ? 16.422 9.786 -2.905 1.00 90.50 175 ARG A C 1
ATOM 1446 O O . ARG A 1 175 ? 15.413 9.371 -2.338 1.00 90.50 175 ARG A O 1
ATOM 1453 N N . GLU A 1 176 ? 17.652 9.407 -2.575 1.00 92.06 176 GLU A N 1
ATOM 1454 C CA . GLU A 1 176 ? 17.905 8.434 -1.517 1.00 92.06 176 GLU A CA 1
ATOM 1455 C C . GLU A 1 176 ? 17.497 8.985 -0.145 1.00 92.06 176 GLU A C 1
ATOM 1457 O O . GLU A 1 176 ? 16.799 8.303 0.605 1.00 92.06 176 GLU A O 1
ATOM 1462 N N . MET A 1 177 ? 17.824 10.247 0.161 1.00 92.44 177 MET A N 1
ATOM 1463 C CA . MET A 1 177 ? 17.404 10.885 1.415 1.00 92.44 177 MET A CA 1
ATOM 1464 C C . MET A 1 177 ? 15.876 10.943 1.551 1.00 92.44 177 MET A C 1
ATOM 1466 O O . MET A 1 177 ? 15.322 10.536 2.577 1.00 92.44 177 MET A O 1
ATOM 1470 N N . LYS A 1 178 ? 15.181 11.402 0.504 1.00 93.31 178 LYS A N 1
ATOM 1471 C CA . LYS A 1 178 ? 13.713 11.496 0.470 1.00 93.31 178 LYS A CA 1
ATOM 1472 C C . LYS A 1 178 ? 13.050 10.122 0.554 1.00 93.31 178 LYS A C 1
ATOM 1474 O O . LYS A 1 178 ? 12.033 9.969 1.232 1.00 93.31 178 LYS A O 1
ATOM 1479 N N . LYS A 1 179 ? 13.642 9.109 -0.083 1.00 93.06 179 LYS A N 1
ATOM 1480 C CA . LYS A 1 179 ? 13.184 7.721 -0.006 1.00 93.06 179 LYS A CA 1
ATOM 1481 C C . LYS A 1 179 ? 13.304 7.165 1.409 1.00 93.06 179 LYS A C 1
ATOM 1483 O O . LYS A 1 179 ? 12.327 6.618 1.908 1.00 93.06 179 LYS A O 1
ATOM 1488 N N . ILE A 1 180 ? 14.449 7.341 2.069 1.00 91.75 180 ILE A N 1
ATOM 1489 C CA . ILE A 1 180 ? 14.656 6.884 3.452 1.00 91.75 180 ILE A CA 1
ATOM 1490 C C . ILE A 1 180 ? 13.636 7.537 4.391 1.00 91.75 180 ILE A C 1
ATOM 1492 O O . ILE A 1 180 ? 13.023 6.849 5.206 1.00 91.75 180 ILE A O 1
ATOM 1496 N N . LEU A 1 181 ? 13.418 8.851 4.267 1.00 93.31 181 LEU A N 1
ATOM 1497 C CA . LEU A 1 181 ? 12.414 9.565 5.059 1.00 93.31 181 LEU A CA 1
ATOM 1498 C C . LEU A 1 181 ? 11.011 8.969 4.855 1.00 93.31 181 LEU A C 1
ATOM 1500 O O . LEU A 1 181 ? 10.332 8.630 5.826 1.00 93.31 181 LEU A O 1
ATOM 1504 N N . PHE A 1 182 ? 10.605 8.792 3.597 1.00 95.00 182 PHE A N 1
ATOM 1505 C CA . PHE A 1 182 ? 9.302 8.242 3.238 1.00 95.00 182 PHE A CA 1
ATOM 1506 C C . PHE A 1 182 ? 9.111 6.804 3.739 1.00 95.00 182 PHE A C 1
ATOM 1508 O O . PHE A 1 182 ? 8.094 6.484 4.354 1.00 95.00 182 PHE A O 1
ATOM 1515 N N . GLU A 1 183 ? 10.097 5.933 3.522 1.00 92.00 183 GLU A N 1
ATOM 1516 C CA . GLU A 1 183 ? 10.044 4.531 3.945 1.00 92.00 183 GLU A CA 1
ATOM 1517 C C . GLU A 1 183 ? 10.027 4.411 5.478 1.00 92.00 183 GLU A C 1
ATOM 1519 O O . GLU A 1 183 ? 9.291 3.582 6.014 1.00 92.00 183 GLU A O 1
ATOM 1524 N N . ASN A 1 184 ? 10.732 5.282 6.208 1.00 91.94 184 ASN A N 1
ATOM 1525 C CA . ASN A 1 184 ? 10.650 5.341 7.671 1.00 91.94 184 ASN A CA 1
ATOM 1526 C C . ASN A 1 184 ? 9.244 5.720 8.161 1.00 91.94 184 ASN A C 1
ATOM 1528 O O . ASN A 1 184 ? 8.745 5.118 9.117 1.00 91.94 184 ASN A O 1
ATOM 1532 N N . LEU A 1 185 ? 8.582 6.681 7.508 1.00 92.25 185 LEU A N 1
ATOM 1533 C CA . LEU A 1 185 ? 7.187 7.021 7.811 1.00 92.25 185 LEU A CA 1
ATOM 1534 C C . LEU A 1 185 ? 6.247 5.846 7.500 1.00 92.25 185 LEU A C 1
ATOM 1536 O O . LEU A 1 185 ? 5.379 5.525 8.313 1.00 92.25 185 LEU A O 1
ATOM 1540 N N . GLN A 1 186 ? 6.452 5.143 6.377 1.00 89.75 186 GLN A N 1
ATOM 1541 C CA . GLN A 1 186 ? 5.680 3.939 6.048 1.00 89.75 186 GLN A CA 1
ATOM 1542 C C . GLN A 1 186 ? 5.830 2.860 7.127 1.00 89.75 186 GLN A C 1
ATOM 1544 O O . GLN A 1 186 ? 4.826 2.307 7.570 1.00 89.75 186 GLN A O 1
ATOM 1549 N N . GLN A 1 187 ? 7.055 2.569 7.577 1.00 84.38 187 GLN A N 1
ATOM 1550 C CA . GLN A 1 187 ? 7.310 1.541 8.594 1.00 84.38 187 GLN A CA 1
ATOM 1551 C C . GLN A 1 187 ? 6.643 1.864 9.933 1.00 84.38 187 GLN A C 1
ATOM 1553 O O . GLN A 1 187 ? 6.029 0.987 10.548 1.00 84.38 187 GLN A O 1
ATOM 1558 N N . GLN A 1 188 ? 6.707 3.123 10.369 1.00 86.62 188 GLN A N 1
ATOM 1559 C CA . GLN A 1 188 ? 6.011 3.560 11.579 1.00 86.62 188 GLN A CA 1
ATOM 1560 C C . GLN A 1 188 ? 4.496 3.395 11.437 1.00 86.62 188 GLN A C 1
ATOM 1562 O O . GLN A 1 188 ? 3.853 2.820 12.321 1.00 86.62 188 GLN A O 1
ATOM 1567 N N . LEU A 1 189 ? 3.936 3.830 10.303 1.00 88.69 189 LEU A N 1
ATOM 1568 C CA . LEU A 1 189 ? 2.509 3.713 10.022 1.00 88.69 189 LEU A CA 1
ATOM 1569 C C . LEU A 1 189 ? 2.055 2.247 10.026 1.00 88.69 189 LEU A C 1
ATOM 1571 O O . LEU A 1 189 ? 1.061 1.926 10.675 1.00 88.69 189 LEU A O 1
ATOM 1575 N N . ILE A 1 190 ? 2.808 1.345 9.387 1.00 85.19 190 ILE A N 1
ATOM 1576 C CA . ILE A 1 190 ? 2.551 -0.105 9.410 1.00 85.19 190 ILE A CA 1
ATOM 1577 C C . ILE A 1 190 ? 2.499 -0.611 10.850 1.00 85.19 190 ILE A C 1
ATOM 1579 O O . ILE A 1 190 ? 1.515 -1.232 11.247 1.00 85.19 190 ILE A O 1
ATOM 1583 N N . GLY A 1 191 ? 3.527 -0.321 11.651 1.00 75.25 191 GLY A N 1
ATOM 1584 C CA . GLY A 1 191 ? 3.627 -0.825 13.019 1.00 75.25 191 GLY A CA 1
ATOM 1585 C C . GLY A 1 191 ? 2.437 -0.431 13.897 1.00 75.25 191 GLY A C 1
ATOM 1586 O O . GLY A 1 191 ? 1.920 -1.264 14.645 1.00 75.25 191 GLY A O 1
ATOM 1587 N N . TYR A 1 192 ? 1.971 0.816 13.798 1.00 88.50 192 TYR A N 1
ATOM 1588 C CA . TYR A 1 192 ? 0.814 1.282 14.566 1.00 88.50 192 TYR A CA 1
ATOM 1589 C C . TYR A 1 192 ? -0.524 0.792 14.007 1.00 88.50 192 TYR A C 1
ATOM 1591 O O . TYR A 1 192 ? -1.405 0.445 14.794 1.00 88.50 192 TYR A O 1
ATOM 1599 N N . ILE A 1 193 ? -0.658 0.673 12.684 1.00 85.38 193 ILE A N 1
ATOM 1600 C CA . ILE A 1 193 ? -1.824 0.048 12.054 1.00 85.38 193 ILE A CA 1
ATOM 1601 C C . ILE A 1 193 ? -1.970 -1.410 12.516 1.00 85.38 193 ILE A C 1
ATOM 1603 O O . ILE A 1 193 ? -3.074 -1.825 12.864 1.00 85.38 193 ILE A O 1
ATOM 1607 N N . GLU A 1 194 ? -0.885 -2.193 12.574 1.00 87.62 194 GLU A N 1
ATOM 1608 C CA . GLU A 1 194 ? -0.977 -3.590 13.027 1.00 87.62 194 GLU A CA 1
ATOM 1609 C C . GLU A 1 194 ? -1.320 -3.709 14.513 1.00 87.62 194 GLU A C 1
ATOM 1611 O O . GLU A 1 194 ? -2.062 -4.611 14.901 1.00 87.62 194 GLU A O 1
ATOM 1616 N N . ARG A 1 195 ? -0.832 -2.789 15.354 1.00 84.56 195 ARG A N 1
ATOM 1617 C CA . ARG A 1 195 ? -1.228 -2.727 16.771 1.00 84.56 195 ARG A CA 1
ATOM 1618 C C . ARG A 1 195 ? -2.718 -2.428 16.912 1.00 84.56 195 ARG A C 1
ATOM 1620 O O . ARG A 1 195 ? -3.400 -3.157 17.622 1.00 84.56 195 ARG A O 1
ATOM 1627 N N . LEU A 1 196 ? -3.221 -1.429 16.185 1.00 87.50 196 LEU A N 1
ATOM 1628 C CA . LEU A 1 196 ? -4.640 -1.072 16.175 1.00 87.50 196 LEU A CA 1
ATOM 1629 C C . LEU A 1 196 ? -5.513 -2.230 15.666 1.00 87.50 196 LEU A C 1
ATOM 1631 O O . LEU A 1 196 ? -6.507 -2.581 16.297 1.00 87.50 196 LEU A O 1
ATOM 1635 N N . SER A 1 197 ? -5.100 -2.874 14.570 1.00 87.12 197 SER A N 1
ATOM 1636 C CA . SER A 1 197 ? -5.749 -4.073 14.031 1.00 87.12 197 SER A CA 1
ATOM 1637 C C . SER A 1 197 ? -5.803 -5.196 15.063 1.00 87.12 197 SER A C 1
ATOM 1639 O O . SER A 1 197 ? -6.868 -5.762 15.312 1.00 87.12 197 SER A O 1
ATOM 1641 N N . LYS A 1 198 ? -4.677 -5.497 15.719 1.00 86.12 198 LYS A N 1
ATOM 1642 C CA . LYS A 1 198 ? -4.611 -6.530 16.756 1.00 86.12 198 LYS A CA 1
ATOM 1643 C C . LYS A 1 198 ? -5.549 -6.224 17.922 1.00 86.12 198 LYS A C 1
ATOM 1645 O O . LYS A 1 198 ? -6.244 -7.134 18.363 1.00 86.12 198 LYS A O 1
ATOM 1650 N N . THR A 1 199 ? -5.563 -4.982 18.410 1.00 86.69 199 THR A N 1
ATOM 1651 C CA . THR A 1 199 ? -6.442 -4.556 19.506 1.00 86.69 199 THR A CA 1
ATOM 1652 C C . THR A 1 199 ? -7.909 -4.743 19.114 1.00 86.69 199 THR A C 1
ATOM 1654 O O . THR A 1 199 ? -8.628 -5.454 19.804 1.00 86.69 199 THR A O 1
ATOM 1657 N N . LEU A 1 200 ? -8.342 -4.239 17.954 1.00 88.44 200 LEU A N 1
ATOM 1658 C CA . LEU A 1 200 ? -9.745 -4.317 17.512 1.00 88.44 200 LEU A CA 1
ATOM 1659 C C . LEU A 1 200 ? -10.239 -5.735 17.176 1.00 88.44 200 LEU A C 1
ATOM 1661 O O . LEU A 1 200 ? -11.439 -5.994 17.232 1.00 88.44 200 LEU A O 1
ATOM 1665 N N . ASN A 1 201 ? -9.339 -6.664 16.847 1.00 86.94 201 ASN A N 1
ATOM 1666 C CA . ASN A 1 201 ? -9.692 -8.067 16.598 1.00 86.94 201 ASN A CA 1
ATOM 1667 C C . ASN A 1 201 ? -9.946 -8.880 17.882 1.00 86.94 201 ASN A C 1
ATOM 1669 O O . ASN A 1 201 ? -10.346 -10.042 17.797 1.00 86.94 201 ASN A O 1
ATOM 1673 N N . GLN A 1 202 ? -9.725 -8.309 19.067 1.00 87.75 202 GLN A N 1
ATOM 1674 C CA . GLN A 1 202 ? -9.950 -9.011 20.327 1.00 87.75 202 GLN A CA 1
ATOM 1675 C C . GLN A 1 202 ? -11.443 -9.328 20.585 1.00 87.75 202 GLN A C 1
ATOM 1677 O O . GLN A 1 202 ? -12.340 -8.655 20.060 1.00 87.75 202 GLN A O 1
ATOM 1682 N N . PRO A 1 203 ? -11.746 -10.365 21.389 1.00 89.50 203 PRO A N 1
ATOM 1683 C CA . PRO A 1 203 ? -13.113 -10.740 21.762 1.00 89.50 203 PRO A CA 1
ATOM 1684 C C . PRO A 1 203 ? -13.643 -9.860 22.912 1.00 89.50 203 PRO A C 1
ATOM 1686 O O . PRO A 1 203 ? -13.978 -10.347 23.991 1.00 89.50 203 PRO A O 1
ATOM 1689 N N . PHE A 1 204 ? -13.670 -8.542 22.698 1.00 89.00 204 PHE A N 1
ATOM 1690 C CA . PHE A 1 204 ? -14.002 -7.554 23.732 1.00 89.00 204 PHE A CA 1
ATOM 1691 C C . PHE A 1 204 ? -15.476 -7.554 24.163 1.00 89.00 204 PHE A C 1
ATOM 1693 O O . PHE A 1 204 ? -15.838 -6.964 25.173 1.00 89.00 204 PHE A O 1
ATOM 1700 N N . ASP A 1 205 ? -16.331 -8.264 23.437 1.00 86.69 205 ASP A N 1
ATOM 1701 C CA . ASP A 1 205 ? -17.712 -8.572 23.804 1.00 86.69 205 ASP A CA 1
ATOM 1702 C C . ASP A 1 205 ? -17.833 -9.411 25.093 1.00 86.69 205 ASP A C 1
ATOM 1704 O O . ASP A 1 205 ? -18.882 -9.408 25.741 1.00 86.69 205 ASP A O 1
ATOM 1708 N N . TYR A 1 206 ? -16.746 -10.063 25.514 1.00 88.06 206 TYR A N 1
ATOM 1709 C CA . TYR A 1 206 ? -16.667 -10.833 26.759 1.00 88.06 206 TYR A CA 1
ATOM 1710 C C . TYR A 1 206 ? -15.889 -10.130 27.879 1.00 88.06 206 TYR A C 1
ATOM 1712 O O . TYR A 1 206 ? -15.700 -10.717 28.944 1.00 88.06 206 TYR A O 1
ATOM 1720 N N . TYR A 1 207 ? -15.408 -8.908 27.650 1.00 89.62 207 TYR A N 1
ATOM 1721 C CA . TYR A 1 207 ? -14.539 -8.207 28.595 1.00 89.62 207 TYR A CA 1
ATOM 1722 C C . TYR A 1 207 ? -15.320 -7.606 29.767 1.00 89.62 207 TYR A C 1
ATOM 1724 O O . TYR A 1 207 ? -16.481 -7.205 29.648 1.00 89.62 207 TYR A O 1
ATOM 1732 N N . SER A 1 208 ? -14.653 -7.532 30.915 1.00 89.25 208 SER A N 1
ATOM 1733 C CA . SER A 1 208 ? -15.100 -6.736 32.058 1.00 89.25 208 SER A CA 1
ATOM 1734 C C . SER A 1 208 ? -14.994 -5.232 31.770 1.00 89.25 208 SER A C 1
ATOM 1736 O O . SER A 1 208 ? -14.347 -4.808 30.811 1.00 89.25 208 SER A O 1
ATOM 1738 N N . SER A 1 209 ? -15.614 -4.403 32.618 1.00 86.25 209 SER A N 1
ATOM 1739 C CA . SER A 1 209 ? -15.561 -2.938 32.473 1.00 86.25 209 SER A CA 1
ATOM 1740 C C . SER A 1 209 ? -14.122 -2.407 32.465 1.00 86.25 209 SER A C 1
ATOM 1742 O O . SER A 1 209 ? -13.767 -1.620 31.593 1.00 86.25 209 SER A O 1
ATOM 1744 N N . ASP A 1 210 ? -13.276 -2.897 33.374 1.00 88.38 210 ASP A N 1
ATOM 1745 C CA . ASP A 1 210 ? -11.875 -2.470 33.494 1.00 88.38 210 ASP A CA 1
ATOM 1746 C C . ASP A 1 210 ? -11.034 -2.877 32.270 1.00 88.38 210 ASP A C 1
ATOM 1748 O O . ASP A 1 210 ? -10.092 -2.187 31.880 1.00 88.38 210 ASP A O 1
ATOM 1752 N N . GLU A 1 211 ? -11.340 -4.023 31.656 1.00 90.69 211 GLU A N 1
ATOM 1753 C CA . GLU A 1 211 ? -10.680 -4.479 30.427 1.00 90.69 211 GLU A CA 1
ATOM 1754 C C . GLU A 1 211 ? -11.121 -3.657 29.210 1.00 90.69 211 GLU A C 1
ATOM 1756 O O . GLU A 1 211 ? -10.290 -3.326 28.361 1.00 90.69 211 GLU A O 1
ATOM 1761 N N . LEU A 1 212 ? -12.403 -3.284 29.142 1.00 89.56 212 LEU A N 1
ATOM 1762 C CA . LEU A 1 212 ? -12.931 -2.395 28.105 1.00 89.56 212 LEU A CA 1
ATOM 1763 C C . LEU A 1 212 ? -12.332 -0.991 28.196 1.00 89.56 212 LEU A C 1
ATOM 1765 O O . LEU A 1 212 ? -12.001 -0.413 27.162 1.00 89.56 212 LEU A O 1
ATOM 1769 N N . GLU A 1 213 ? -12.150 -0.459 29.404 1.00 89.25 213 GLU A N 1
ATOM 1770 C CA . GLU A 1 213 ? -11.517 0.845 29.618 1.00 89.25 213 GLU A CA 1
ATOM 1771 C C . GLU A 1 213 ? -10.059 0.842 29.138 1.00 89.25 213 GLU A C 1
ATOM 1773 O O . GLU A 1 213 ? -9.662 1.695 28.344 1.00 89.25 213 GLU A O 1
ATOM 1778 N N . LYS A 1 214 ? -9.283 -0.192 29.492 1.00 91.69 214 LYS A N 1
ATOM 1779 C CA . LYS A 1 214 ? -7.906 -0.355 28.990 1.00 91.69 214 LYS A CA 1
ATOM 1780 C C . LYS A 1 214 ? -7.853 -0.462 27.469 1.00 91.69 214 LYS A C 1
ATOM 1782 O O . LYS A 1 214 ? -6.992 0.145 26.833 1.00 91.69 214 LYS A O 1
ATOM 1787 N N . MET A 1 215 ? -8.763 -1.232 26.875 1.00 93.06 215 MET A N 1
ATOM 1788 C CA . MET A 1 215 ? -8.818 -1.395 25.424 1.00 93.06 215 MET A CA 1
ATOM 1789 C C . MET A 1 215 ? -9.221 -0.098 24.709 1.00 93.06 215 MET A C 1
ATOM 1791 O O . MET A 1 215 ? -8.686 0.195 23.634 1.00 93.06 215 MET A O 1
ATOM 1795 N N . ASN A 1 216 ? -10.123 0.691 25.299 1.00 92.19 216 ASN A N 1
ATOM 1796 C CA . ASN A 1 216 ? -10.473 2.026 24.822 1.00 92.19 216 ASN A CA 1
ATOM 1797 C C . ASN A 1 216 ? -9.236 2.938 24.808 1.00 92.19 216 ASN A C 1
ATOM 1799 O O . ASN A 1 216 ? -8.886 3.471 23.754 1.00 92.19 216 ASN A O 1
ATOM 1803 N N . ASP A 1 217 ? -8.516 3.034 25.928 1.00 92.56 217 ASP A N 1
ATOM 1804 C CA . ASP A 1 217 ? -7.306 3.857 26.044 1.00 92.56 217 ASP A CA 1
ATOM 1805 C C . ASP A 1 217 ? -6.230 3.458 25.024 1.00 92.56 217 ASP A C 1
ATOM 1807 O O . ASP A 1 217 ? -5.639 4.312 24.353 1.00 92.56 217 ASP A O 1
ATOM 1811 N N . GLU A 1 218 ? -5.991 2.154 24.852 1.00 93.69 218 GLU A N 1
ATOM 1812 C CA . GLU A 1 218 ? -5.065 1.647 23.839 1.00 93.69 218 GLU A CA 1
ATOM 1813 C C . GLU A 1 218 ? -5.507 2.018 22.422 1.00 93.69 218 GLU A C 1
ATOM 1815 O O . GLU A 1 218 ? -4.691 2.498 21.627 1.00 93.69 218 GLU A O 1
ATOM 1820 N N . THR A 1 219 ? -6.790 1.829 22.111 1.00 94.19 219 THR A N 1
ATOM 1821 C CA . THR A 1 219 ? -7.356 2.124 20.790 1.00 94.19 219 THR A CA 1
ATOM 1822 C C . THR A 1 219 ? -7.265 3.610 20.472 1.00 94.19 219 THR A C 1
ATOM 1824 O O . THR A 1 219 ? -6.826 3.971 19.381 1.00 94.19 219 THR A O 1
ATOM 1827 N N . MET A 1 220 ? -7.599 4.479 21.427 1.00 94.00 220 MET A N 1
ATOM 1828 C CA . MET A 1 220 ? -7.501 5.931 21.277 1.00 94.00 220 MET A CA 1
ATOM 1829 C C . MET A 1 220 ? -6.050 6.374 21.092 1.00 94.00 220 MET A C 1
ATOM 1831 O O . MET A 1 220 ? -5.744 7.132 20.169 1.00 94.00 220 MET A O 1
ATOM 1835 N N . ARG A 1 221 ? -5.128 5.854 21.910 1.00 95.31 221 ARG A N 1
ATOM 1836 C CA . ARG A 1 221 ? -3.701 6.181 21.807 1.00 95.31 221 ARG A CA 1
ATOM 1837 C C . ARG A 1 221 ? -3.120 5.764 20.460 1.00 95.31 221 ARG A C 1
ATOM 1839 O O . ARG A 1 221 ? -2.435 6.562 19.822 1.00 95.31 221 ARG A O 1
ATOM 1846 N N . PHE A 1 222 ? -3.370 4.530 20.017 1.00 94.38 222 PHE A N 1
ATOM 1847 C CA . PHE A 1 222 ? -2.912 4.077 18.704 1.00 94.38 222 PHE A CA 1
ATOM 1848 C C . PHE A 1 222 ? -3.596 4.848 17.578 1.00 94.38 222 PHE A C 1
ATOM 1850 O O . PHE A 1 222 ? -2.920 5.229 16.628 1.00 94.38 222 PHE A O 1
ATOM 1857 N N . GLY A 1 223 ? -4.892 5.131 17.704 1.00 95.12 223 GLY A N 1
ATOM 1858 C CA . GLY A 1 223 ? -5.656 5.886 16.719 1.00 95.12 223 GLY A CA 1
ATOM 1859 C C . GLY A 1 223 ? -5.091 7.284 16.475 1.00 95.12 223 GLY A C 1
ATOM 1860 O O . GLY A 1 223 ? -4.840 7.641 15.328 1.00 95.12 223 GLY A O 1
ATOM 1861 N N . ILE A 1 224 ? -4.785 8.042 17.532 1.00 95.50 224 ILE A N 1
ATOM 1862 C CA . ILE A 1 224 ? -4.170 9.376 17.404 1.00 95.50 224 ILE A CA 1
ATOM 1863 C C . ILE A 1 224 ? -2.838 9.297 16.647 1.00 95.50 224 ILE A C 1
ATOM 1865 O O . ILE A 1 224 ? -2.584 10.096 15.747 1.00 95.50 224 ILE A O 1
ATOM 1869 N N . VAL A 1 225 ? -1.990 8.317 16.976 1.00 96.25 225 VAL A N 1
ATOM 1870 C CA . VAL A 1 225 ? -0.691 8.154 16.305 1.00 96.25 225 VAL A CA 1
ATOM 1871 C C . VAL A 1 225 ? -0.867 7.753 14.839 1.00 96.25 225 VAL A C 1
ATOM 1873 O O . VAL A 1 225 ? -0.200 8.311 13.974 1.00 96.25 225 VAL A O 1
ATOM 1876 N N . VAL A 1 226 ? -1.777 6.823 14.538 1.00 96.31 226 VAL A N 1
ATOM 1877 C CA . VAL A 1 226 ? -2.079 6.404 13.160 1.00 96.31 226 VAL A CA 1
ATOM 1878 C C . VAL A 1 226 ? -2.605 7.574 12.328 1.00 96.31 226 VAL A C 1
ATOM 1880 O O . VAL A 1 226 ? -2.179 7.741 11.185 1.00 96.31 226 VAL A O 1
ATOM 1883 N N . ASP A 1 227 ? -3.512 8.381 12.878 1.00 95.62 227 ASP A N 1
ATOM 1884 C CA . ASP A 1 227 ? -4.086 9.530 12.178 1.00 95.62 227 ASP A CA 1
ATOM 1885 C C . ASP A 1 227 ? -3.025 10.601 11.889 1.00 95.62 227 ASP A C 1
ATOM 1887 O O . ASP A 1 227 ? -2.906 11.059 10.749 1.00 95.62 227 ASP A O 1
ATOM 1891 N N . ASN A 1 228 ? -2.178 10.909 12.877 1.00 96.00 228 ASN A N 1
ATOM 1892 C CA . ASN A 1 228 ? -1.047 11.822 12.706 1.00 96.00 228 ASN A CA 1
ATOM 1893 C C . ASN A 1 228 ? -0.058 11.312 11.651 1.00 96.00 228 ASN A C 1
ATOM 1895 O O . ASN A 1 228 ? 0.302 12.064 10.754 1.00 96.00 228 ASN A O 1
ATOM 1899 N N . LEU A 1 229 ? 0.314 10.029 11.680 1.00 96.25 229 LEU A N 1
ATOM 1900 C CA . LEU A 1 229 ? 1.209 9.444 10.675 1.00 96.25 229 LEU A CA 1
ATOM 1901 C C . LEU A 1 229 ? 0.596 9.461 9.266 1.00 96.25 229 LEU A C 1
ATOM 1903 O O . LEU A 1 229 ? 1.316 9.633 8.286 1.00 96.25 229 LEU A O 1
ATOM 1907 N N . CYS A 1 230 ? -0.727 9.312 9.129 1.00 95.50 230 CYS A N 1
ATOM 1908 C CA . CYS A 1 230 ? -1.396 9.475 7.834 1.00 95.50 230 CYS A CA 1
ATOM 1909 C C . CYS A 1 230 ? -1.317 10.923 7.330 1.00 95.50 230 CYS A C 1
ATOM 1911 O O . CYS A 1 230 ? -1.126 11.146 6.133 1.00 95.50 230 CYS A O 1
ATOM 1913 N N . LYS A 1 231 ? -1.445 11.899 8.234 1.00 94.81 231 LYS A N 1
ATOM 1914 C CA . LYS A 1 231 ? -1.292 13.319 7.917 1.00 94.81 231 LYS A CA 1
ATOM 1915 C C . LYS A 1 231 ? 0.152 13.664 7.541 1.00 94.81 231 LYS A C 1
ATOM 1917 O O . LYS A 1 231 ? 0.359 14.276 6.501 1.00 94.81 231 LYS A O 1
ATOM 1922 N N . GLU A 1 232 ? 1.133 13.209 8.314 1.00 95.44 232 GLU A N 1
ATOM 1923 C CA . GLU A 1 232 ? 2.561 13.384 8.012 1.00 95.44 232 GLU A CA 1
ATOM 1924 C C . GLU A 1 232 ? 2.937 12.730 6.678 1.00 95.44 232 GLU A C 1
ATOM 1926 O O . GLU A 1 232 ? 3.672 13.309 5.883 1.00 95.44 232 GLU A O 1
ATOM 1931 N N . MET A 1 233 ? 2.382 11.550 6.380 1.00 94.81 233 MET A N 1
ATOM 1932 C CA . MET A 1 233 ? 2.553 10.895 5.082 1.00 94.81 233 MET A CA 1
ATOM 1933 C C . MET A 1 233 ? 2.010 11.758 3.936 1.00 94.81 233 MET A C 1
ATOM 1935 O O . MET A 1 233 ? 2.662 11.893 2.902 1.00 94.81 233 MET A O 1
ATOM 1939 N N . TYR A 1 234 ? 0.827 12.354 4.111 1.00 93.44 234 TYR A N 1
ATOM 1940 C CA . TYR A 1 234 ? 0.258 13.288 3.140 1.00 93.44 234 TYR A CA 1
ATOM 1941 C C . TYR A 1 234 ? 1.149 14.523 2.953 1.00 93.44 234 TYR A C 1
ATOM 1943 O O . TYR A 1 234 ? 1.459 14.875 1.819 1.00 93.44 234 TYR A O 1
ATOM 1951 N N . GLU A 1 235 ? 1.591 15.152 4.043 1.00 91.94 235 GLU A N 1
ATOM 1952 C CA . GLU A 1 235 ? 2.439 16.350 4.003 1.00 91.94 235 GLU A CA 1
ATOM 1953 C C . GLU A 1 235 ? 3.803 16.058 3.368 1.00 91.94 235 GLU A C 1
ATOM 1955 O O . GLU A 1 235 ? 4.284 16.853 2.566 1.00 91.94 235 GLU A O 1
ATOM 1960 N N . CYS A 1 236 ? 4.394 14.893 3.648 1.00 92.50 236 CYS A N 1
ATOM 1961 C CA . CYS A 1 236 ? 5.614 14.432 2.991 1.00 92.50 236 CYS A CA 1
ATOM 1962 C C . CYS A 1 236 ? 5.408 14.289 1.475 1.00 92.50 236 CYS A C 1
ATOM 1964 O O . CYS A 1 236 ? 6.221 14.773 0.689 1.00 92.50 236 CYS A O 1
ATOM 1966 N N . ILE A 1 237 ? 4.302 13.675 1.040 1.00 91.44 237 ILE A N 1
ATOM 1967 C CA . ILE A 1 237 ? 4.008 13.531 -0.390 1.00 91.44 237 ILE A CA 1
ATOM 1968 C C . ILE A 1 237 ? 3.790 14.895 -1.049 1.00 91.44 237 ILE A C 1
ATOM 1970 O O . ILE A 1 237 ? 4.414 15.164 -2.070 1.00 91.44 237 ILE 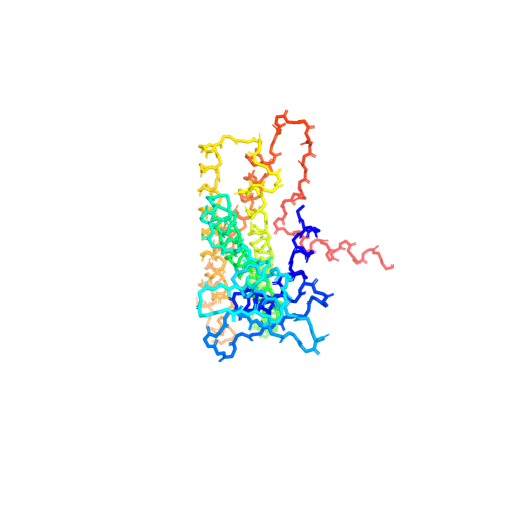A O 1
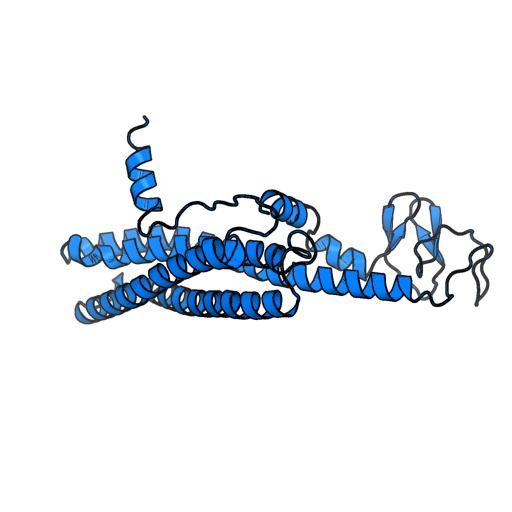ATOM 1974 N N . GLU A 1 238 ? 2.926 15.740 -0.491 1.00 89.00 238 GLU A N 1
ATOM 1975 C CA . GLU A 1 238 ? 2.532 17.012 -1.110 1.00 89.00 238 GLU A CA 1
ATOM 1976 C C . GLU A 1 238 ? 3.669 18.042 -1.086 1.00 89.00 238 GLU A C 1
ATOM 1978 O O . GLU A 1 238 ? 3.920 18.687 -2.097 1.00 89.00 238 GLU A O 1
ATOM 1983 N N . ASN A 1 239 ? 4.383 18.186 0.034 1.00 86.69 239 ASN A N 1
ATOM 1984 C CA . ASN A 1 239 ? 5.338 19.282 0.217 1.00 86.69 239 ASN A CA 1
ATOM 1985 C C . ASN A 1 239 ? 6.775 18.883 -0.139 1.00 86.69 239 ASN A C 1
ATOM 1987 O O . ASN A 1 239 ? 7.486 19.660 -0.773 1.00 86.69 239 ASN A O 1
ATOM 1991 N N . GLU A 1 240 ? 7.209 17.678 0.244 1.00 86.81 240 GLU A N 1
ATOM 1992 C CA . GLU A 1 240 ? 8.611 17.258 0.085 1.00 86.81 240 GLU A CA 1
ATOM 1993 C C . GLU A 1 240 ? 8.862 16.537 -1.247 1.00 86.81 240 GLU A C 1
ATOM 1995 O O . GLU A 1 240 ? 9.947 16.644 -1.828 1.00 86.81 240 GLU A O 1
ATOM 2000 N N . LEU A 1 241 ? 7.879 15.772 -1.737 1.00 88.25 241 LEU A N 1
ATOM 2001 C CA . LEU A 1 241 ? 8.037 14.916 -2.920 1.00 88.25 241 LEU A CA 1
ATOM 2002 C C . LEU A 1 241 ? 7.400 15.511 -4.177 1.00 88.25 241 LEU A C 1
ATOM 2004 O O . LEU A 1 241 ? 8.013 15.461 -5.240 1.00 88.25 241 LEU A O 1
ATOM 2008 N N . LEU A 1 242 ? 6.194 16.066 -4.055 1.00 85.25 242 LEU A N 1
ATOM 2009 C CA . LEU A 1 242 ? 5.429 16.671 -5.150 1.00 85.25 242 LEU A CA 1
ATOM 2010 C C . LEU A 1 242 ? 5.395 18.202 -5.108 1.00 85.25 242 LEU A C 1
ATOM 2012 O O . LEU A 1 242 ? 4.824 18.798 -6.025 1.00 85.25 242 LEU A O 1
ATOM 2016 N N . GLY A 1 243 ? 6.007 18.819 -4.087 1.00 71.38 243 GLY A N 1
ATOM 2017 C CA . GLY A 1 243 ? 6.156 20.271 -3.965 1.00 71.38 243 GLY A CA 1
ATOM 2018 C C . GLY A 1 243 ? 6.799 20.867 -5.220 1.00 71.38 243 GLY A C 1
ATOM 2019 O O . GLY A 1 243 ? 7.277 20.097 -6.051 1.00 71.38 243 GLY A O 1
ATOM 2020 N N . PRO A 1 244 ? 6.805 22.206 -5.392 1.00 60.38 244 PRO A N 1
ATOM 2021 C CA . PRO A 1 244 ? 7.051 22.876 -6.672 1.00 60.38 244 PRO A CA 1
ATOM 2022 C C . PRO A 1 244 ? 8.279 22.299 -7.376 1.00 60.38 244 PRO A C 1
ATOM 2024 O O . PRO A 1 244 ? 9.422 22.656 -7.098 1.00 60.38 244 PRO A O 1
ATOM 2027 N N . THR A 1 245 ? 8.015 21.344 -8.263 1.00 56.53 245 THR A N 1
ATOM 2028 C CA . THR A 1 245 ? 9.037 20.610 -8.991 1.00 56.53 245 THR A CA 1
ATOM 2029 C C . THR A 1 245 ? 9.594 21.580 -10.017 1.00 56.53 245 THR A C 1
ATOM 2031 O O . THR A 1 245 ? 8.884 22.466 -10.508 1.00 56.53 245 THR A O 1
ATOM 2034 N N . VAL A 1 246 ? 10.882 21.448 -10.327 1.00 49.94 246 VAL A N 1
ATOM 2035 C CA . VAL A 1 246 ? 11.643 22.396 -11.160 1.00 49.94 246 VAL A CA 1
ATOM 2036 C C . VAL A 1 246 ? 10.998 22.588 -12.552 1.00 49.94 246 VAL A C 1
ATOM 2038 O O . VAL A 1 246 ? 11.220 23.606 -13.206 1.00 49.94 246 VAL A O 1
ATOM 2041 N N . ALA A 1 247 ? 10.113 21.671 -12.968 1.00 53.00 247 ALA A N 1
ATOM 2042 C CA . ALA A 1 247 ? 9.325 21.705 -14.201 1.00 53.00 247 ALA A CA 1
ATOM 2043 C C . ALA A 1 247 ? 7.997 22.510 -14.159 1.00 53.00 247 ALA A C 1
ATOM 2045 O O . ALA A 1 247 ? 7.277 22.554 -15.161 1.00 53.00 247 ALA A O 1
ATOM 2046 N N . GLY A 1 248 ? 7.625 23.145 -13.039 1.00 52.97 248 GLY A N 1
ATOM 2047 C CA . GLY A 1 248 ? 6.428 24.001 -12.963 1.00 52.97 248 GLY A CA 1
ATOM 2048 C C . GLY A 1 248 ? 5.094 23.251 -13.097 1.00 52.97 248 GLY A C 1
ATOM 2049 O O . GLY A 1 248 ? 4.090 23.826 -13.523 1.00 52.97 248 GLY A O 1
ATOM 2050 N N . HIS A 1 249 ? 5.071 21.955 -12.783 1.00 58.41 249 HIS A N 1
ATOM 2051 C CA . HIS A 1 249 ? 3.854 21.147 -12.770 1.00 58.41 249 HIS A CA 1
ATOM 2052 C C . HIS A 1 249 ? 3.250 21.154 -11.365 1.00 58.41 249 HIS A C 1
ATOM 2054 O O . HIS A 1 249 ? 3.804 20.576 -10.436 1.00 58.41 249 HIS A O 1
ATOM 2060 N N . ASN A 1 250 ? 2.089 21.796 -11.206 1.00 59.41 250 ASN A N 1
ATOM 2061 C CA . ASN A 1 250 ? 1.332 21.722 -9.958 1.00 59.41 250 ASN A CA 1
ATOM 2062 C C . ASN A 1 250 ? 0.680 20.343 -9.850 1.00 59.41 250 ASN A C 1
ATOM 2064 O O . ASN A 1 250 ? -0.407 20.095 -10.381 1.00 59.41 250 ASN A O 1
ATOM 2068 N N . HIS A 1 251 ? 1.360 19.436 -9.162 1.00 68.75 251 HIS A N 1
ATOM 2069 C CA . HIS A 1 251 ? 0.741 18.234 -8.641 1.00 68.75 251 HIS A CA 1
ATOM 2070 C C . HIS A 1 251 ? -0.046 18.612 -7.386 1.00 68.75 251 HIS A C 1
ATOM 2072 O O . HIS A 1 251 ? 0.465 19.305 -6.520 1.00 68.75 251 HIS A O 1
ATOM 2078 N N . SER A 1 252 ? -1.305 18.188 -7.315 1.00 69.12 252 SER A N 1
ATOM 2079 C CA . SER A 1 252 ? -2.119 18.326 -6.111 1.00 69.12 252 SER A CA 1
ATOM 2080 C C . SER A 1 252 ? -2.764 16.983 -5.827 1.00 69.12 252 SER A C 1
ATOM 2082 O O . SER A 1 252 ? -3.417 16.399 -6.705 1.00 69.12 252 SER A O 1
ATOM 2084 N N . ILE A 1 253 ? -2.548 16.469 -4.620 1.00 79.19 253 ILE A N 1
ATOM 2085 C CA . ILE A 1 253 ? -3.268 15.300 -4.119 1.00 79.19 253 ILE A CA 1
ATOM 2086 C C . ILE A 1 253 ? -4.398 15.725 -3.181 1.00 79.19 253 ILE A C 1
ATOM 2088 O O . ILE A 1 253 ? -4.381 16.792 -2.574 1.00 79.19 253 ILE A O 1
ATOM 2092 N N . ALA A 1 254 ? -5.440 14.895 -3.090 1.00 81.19 254 ALA A N 1
ATOM 2093 C CA . ALA A 1 254 ? -6.591 15.219 -2.253 1.00 81.19 254 ALA A CA 1
ATOM 2094 C C . ALA A 1 254 ? -6.155 15.320 -0.775 1.00 81.19 254 ALA A C 1
ATOM 2096 O O . ALA A 1 254 ? -5.477 14.404 -0.299 1.00 81.19 254 ALA A O 1
ATOM 2097 N N . PRO A 1 255 ? -6.559 16.375 -0.042 1.00 83.69 255 PRO A N 1
ATOM 2098 C CA . PRO A 1 255 ? -6.106 16.594 1.323 1.00 83.69 255 PRO A CA 1
ATOM 2099 C C . PRO A 1 255 ? -6.546 15.466 2.250 1.00 83.69 255 PRO A C 1
ATOM 2101 O O . PRO A 1 255 ? -7.700 15.022 2.205 1.00 83.69 255 PRO A O 1
ATOM 2104 N N . TYR A 1 256 ? -5.640 15.035 3.128 1.00 85.62 256 TYR A N 1
ATOM 2105 C CA . TYR A 1 256 ? -5.985 14.085 4.177 1.00 85.62 256 TYR A CA 1
ATOM 2106 C C . TYR A 1 256 ? -7.015 14.696 5.137 1.00 85.62 256 TYR A C 1
ATOM 2108 O O . TYR A 1 256 ? -6.874 15.832 5.591 1.00 85.62 256 TYR A O 1
ATOM 2116 N N . ARG A 1 257 ? -8.070 13.934 5.447 1.00 82.75 257 ARG A N 1
ATOM 2117 C CA . ARG A 1 257 ? -9.113 14.321 6.404 1.00 82.75 257 ARG A CA 1
ATOM 2118 C C . ARG A 1 257 ? -9.357 13.191 7.396 1.00 82.75 257 ARG A C 1
ATOM 2120 O O . ARG A 1 257 ? -9.815 12.118 6.998 1.00 82.75 257 ARG A O 1
ATOM 2127 N N . SER A 1 258 ? -9.146 13.482 8.677 1.00 74.75 258 SER A N 1
ATOM 2128 C CA . SER A 1 258 ? -9.269 12.537 9.794 1.00 74.75 258 SER A CA 1
ATOM 2129 C C . SER A 1 258 ? -10.670 11.939 9.986 1.00 74.75 258 SER A C 1
ATOM 2131 O O . SER A 1 258 ? -10.782 10.905 10.628 1.00 74.75 258 SER A O 1
ATOM 2133 N N . GLU A 1 259 ? -11.718 12.510 9.379 1.00 68.31 259 GLU A N 1
ATOM 2134 C CA . GLU A 1 259 ? -13.115 12.012 9.396 1.00 68.31 259 GLU A CA 1
ATOM 2135 C C . GLU A 1 259 ? -13.694 11.848 7.971 1.00 68.31 259 GLU A C 1
ATOM 2137 O O . GLU A 1 259 ? -14.905 11.841 7.752 1.00 68.31 259 GLU A O 1
ATOM 2142 N N . GLY A 1 260 ? -12.837 11.785 6.945 1.00 59.38 260 GLY A N 1
ATOM 2143 C CA . GLY A 1 260 ? -13.258 11.970 5.550 1.00 59.38 260 GLY A CA 1
ATOM 2144 C C . GLY A 1 260 ? -14.284 10.958 5.016 1.00 59.38 260 GLY A C 1
ATOM 2145 O O . GLY A 1 260 ? -15.083 11.322 4.158 1.00 59.38 260 GLY A O 1
ATOM 2146 N N . ILE A 1 261 ? -14.289 9.711 5.507 1.00 52.78 261 ILE A N 1
ATOM 2147 C CA . ILE A 1 261 ? -15.268 8.689 5.080 1.00 52.78 261 ILE A CA 1
ATOM 2148 C C . ILE A 1 261 ? -16.611 8.852 5.799 1.00 52.78 261 ILE A C 1
ATOM 2150 O O . ILE A 1 261 ? -17.647 8.668 5.169 1.00 52.78 261 ILE A O 1
ATOM 2154 N N . GLU A 1 262 ? -16.605 9.223 7.079 1.00 51.69 262 GLU A N 1
ATOM 2155 C CA . GLU A 1 262 ? -17.823 9.412 7.878 1.00 51.69 262 GLU A CA 1
ATOM 2156 C C . GLU A 1 262 ? -18.647 10.584 7.328 1.00 51.69 262 GLU A C 1
ATOM 2158 O O . GLU A 1 262 ? -19.833 10.430 7.046 1.00 51.69 262 GLU A O 1
ATOM 2163 N N . LYS A 1 263 ? -17.987 11.701 6.991 1.00 46.94 263 LYS A N 1
ATOM 2164 C CA . LYS A 1 263 ? -18.647 12.854 6.354 1.00 46.94 263 LYS A CA 1
ATOM 2165 C C . LYS A 1 263 ? -19.106 12.582 4.921 1.00 46.94 263 LYS A C 1
ATOM 2167 O O . LYS A 1 263 ? -20.101 13.142 4.486 1.00 46.94 263 LYS A O 1
ATOM 2172 N N . ALA A 1 264 ? -18.420 11.721 4.165 1.00 44.50 264 ALA A N 1
ATOM 2173 C CA . ALA A 1 264 ? -18.856 11.368 2.808 1.00 44.50 264 ALA A CA 1
ATOM 2174 C C . ALA A 1 264 ? -20.182 10.583 2.797 1.00 44.50 264 ALA A C 1
ATOM 2176 O O . ALA A 1 264 ? -20.930 10.678 1.827 1.00 44.50 264 ALA A O 1
ATOM 2177 N N . ILE A 1 265 ? -20.477 9.834 3.866 1.00 46.72 265 ILE A N 1
ATOM 2178 C CA . ILE A 1 265 ? -21.770 9.164 4.063 1.00 46.72 265 ILE A CA 1
ATOM 2179 C C . ILE A 1 265 ? -22.850 10.192 4.432 1.00 46.72 265 ILE A C 1
ATOM 2181 O O . ILE A 1 265 ? -23.950 10.115 3.894 1.00 46.72 265 ILE A O 1
ATOM 2185 N N . GLU A 1 266 ? -22.527 11.193 5.260 1.00 40.25 266 GLU A N 1
ATOM 2186 C CA . GLU A 1 266 ? -23.440 12.304 5.582 1.00 40.25 266 GLU A CA 1
ATOM 2187 C C . GLU A 1 266 ? -23.805 13.129 4.333 1.00 40.25 266 GLU A C 1
ATOM 2189 O O . GLU A 1 266 ? -24.980 13.366 4.081 1.00 40.25 266 GLU A O 1
ATOM 2194 N N . PHE A 1 267 ? -22.835 13.462 3.472 1.00 37.66 267 PHE A N 1
ATOM 2195 C CA . PHE A 1 267 ? -23.094 14.167 2.202 1.00 37.66 267 PHE A CA 1
ATOM 2196 C C . PHE A 1 267 ? -23.744 13.295 1.113 1.00 37.66 267 PHE A C 1
ATOM 2198 O O . PHE A 1 267 ? -24.242 13.821 0.119 1.00 37.66 267 PHE A O 1
ATOM 2205 N N . GLY A 1 268 ? -23.718 11.967 1.261 1.00 32.12 268 GLY A N 1
ATOM 2206 C CA . GLY A 1 268 ? -24.384 11.029 0.353 1.00 32.12 268 GLY A CA 1
ATOM 2207 C C . GLY A 1 268 ? -25.867 10.814 0.669 1.00 32.12 268 GLY A C 1
ATOM 2208 O O . GLY A 1 268 ? -26.597 10.331 -0.193 1.00 32.12 268 GLY A O 1
ATOM 2209 N N . ALA A 1 269 ? -26.315 11.176 1.877 1.00 33.34 269 ALA A N 1
ATOM 2210 C CA . ALA A 1 269 ? -27.714 11.076 2.297 1.00 33.34 269 ALA A CA 1
ATOM 2211 C C . ALA A 1 269 ? -28.583 12.243 1.787 1.00 33.34 269 ALA A C 1
ATOM 2213 O O . ALA A 1 269 ? -29.792 12.079 1.651 1.00 33.34 269 ALA A O 1
ATOM 2214 N N . ASP A 1 270 ? -27.966 13.373 1.430 1.00 33.16 270 ASP A N 1
ATOM 2215 C CA . ASP A 1 270 ? -28.645 14.566 0.901 1.00 33.16 270 ASP A CA 1
ATOM 2216 C C . ASP A 1 270 ? -28.807 14.559 -0.637 1.00 33.16 270 ASP A C 1
ATOM 2218 O O . ASP A 1 270 ? -29.227 15.553 -1.228 1.00 33.16 270 ASP A O 1
ATOM 2222 N N . MET A 1 271 ? -28.466 13.451 -1.312 1.00 30.12 271 MET A N 1
ATOM 2223 C CA . MET A 1 271 ? -28.599 13.291 -2.772 1.00 30.12 271 MET A CA 1
ATOM 2224 C C . MET A 1 271 ? -29.488 12.100 -3.183 1.00 30.12 271 MET A C 1
ATOM 2226 O O . MET A 1 271 ? -29.195 11.423 -4.172 1.00 30.12 271 MET A O 1
ATOM 2230 N N . VAL A 1 272 ? -30.580 11.857 -2.447 1.00 30.02 272 VAL A N 1
ATOM 2231 C CA . VAL A 1 272 ? -31.707 11.016 -2.907 1.00 30.02 272 VAL A CA 1
ATOM 2232 C C . VAL A 1 272 ? -32.842 11.894 -3.415 1.00 30.02 272 VAL A C 1
ATOM 2234 O O . VAL A 1 272 ? -33.237 12.822 -2.678 1.00 30.02 272 VAL A O 1
#

InterPro domains:
  IPR002867 IBR domain [PF01485] (17-56)
  IPR002867 IBR domain [SM00647] (7-72)
  IPR044066 TRIAD supradomain [PS51873] (1-76)
  IPR045840 Ariadne domain [PF19422] (91-268)
  IPR051628 Linear Ubiquitination-Associated E3 Ligases [PTHR22770] (24-71)

Sequence (272 aa):
MWKLWKKKCEDESETLNWITVHTRMCPKCSKAVQKSDGCNLMTCICGQHFCWLCGGATGLSHTWTTIDGHSCGKFKEEKVRQMERAKRDLKRYTHYYHQYRSHTDSSKQEFKLRESVREKVASLSEKTHKSEQKWASNGADLLFRSRKVLSYTYVFAFYMFGEELFKDEMSDEEREMKKILFENLQQQLIGYIERLSKTLNQPFDYYSSDELEKMNDETMRFGIVVDNLCKEMYECIENELLGPTVAGHNHSIAPYRSEGIEKAIEFGADMV

Organism: Brassica cretica (NCBI:txid69181)